Protein AF-A3IYY3-F1 (afdb_monomer_lite)

Foldseek 3Di:
DAPPVNDDDLVRLLVVLLPDALVVLVVVLVVLVVVPVVDPDPDPSSVSSNVSSVVSNVVNLVVVLVVVVVVVVVVVVVVVVVVVVVVVVVVVVVVVVVVVVVVVVVVVVCVVVVNDPQWADDPPDIHHHDDDPDDDDDDPDPVPDDPVPDDDDDDDDDDPVVLVVCVVVVHDPVVPDDDDDDDDDDRDDDDDDDDPPDDDDD

pLDDT: mean 85.77, std 13.4, range [38.03, 98.31]

Organism: NCBI:txid391612

Sequence (202 aa):
MPNKNGELSPKELQVRFRALSLQDLCYEAYQILQILESNDDEDGLFLELQQYLTEATQAKVDGYCWIEKDLKAEIDEWETKKKRLARMCDEVIERKQKQLDGLKQNLLRLAELGLIDDYLIGYNKAIEIRPNPKPTVEVFKEADVPEIYRQPKIQWTIDKQAIAQAHQAGKDVSAFATVTYGKQVRFKNAPRRKPKKNGDES

InterPro domains:
  IPR008840 Siphovirus Gp157 [PF05565] (28-188)

Secondary structure (DSSP, 8-state):
---TTSPPPHHHHHHHHHHS-HHHHHHHHHHHHHHHTT-----HHHHHHHHHHHHHHHHHHHHHHHHHHHHHHHHHHHHHHHHHHHHHHHHHHHHHHHHHHHHHHHHHHHHHTTSS-SEEE-SS-EEE----SS-----S-GGGS-GGG----------HHHHHHHHHTT---TTT------------PPPPPPPP-PPPP-

Radius of gyration: 37.33 Å; chains: 1; bounding box: 73×56×107 Å

Structure (mmCIF, N/CA/C/O backbone):
data_AF-A3IYY3-F1
#
_entry.id   AF-A3IYY3-F1
#
loop_
_atom_site.group_PDB
_atom_site.id
_atom_site.type_symbol
_atom_site.label_atom_id
_atom_site.label_alt_id
_atom_site.label_comp_id
_atom_site.label_asym_id
_atom_site.label_entity_id
_atom_site.label_seq_id
_atom_site.pdbx_PDB_ins_code
_atom_site.Cartn_x
_atom_site.Cartn_y
_atom_site.Cartn_z
_atom_site.occupancy
_atom_site.B_iso_or_equiv
_atom_site.auth_seq_id
_atom_site.auth_comp_id
_atom_site.auth_asym_id
_atom_site.auth_atom_id
_atom_site.pdbx_PDB_model_num
ATOM 1 N N . MET A 1 1 ? 30.944 -20.528 -38.566 1.00 38.03 1 MET A N 1
ATOM 2 C CA . MET A 1 1 ? 32.399 -20.651 -38.327 1.00 38.03 1 MET A CA 1
ATOM 3 C C . MET A 1 1 ? 32.968 -19.278 -38.626 1.00 38.03 1 MET A C 1
ATOM 5 O O . MET A 1 1 ? 32.672 -18.802 -39.716 1.00 38.03 1 MET A O 1
ATOM 9 N N . PRO A 1 2 ? 33.687 -18.637 -37.691 1.00 43.59 2 PRO A N 1
ATOM 10 C CA . PRO A 1 2 ? 34.251 -17.308 -37.917 1.00 43.59 2 PRO A CA 1
ATOM 11 C C . PRO A 1 2 ? 35.245 -17.341 -39.086 1.00 43.59 2 PRO A C 1
ATOM 13 O O . PRO A 1 2 ? 35.930 -18.348 -39.293 1.00 43.59 2 PRO A O 1
ATOM 16 N N . ASN A 1 3 ? 35.306 -16.260 -39.867 1.00 46.81 3 ASN A N 1
ATOM 17 C CA . ASN A 1 3 ? 36.256 -16.144 -40.973 1.00 46.81 3 ASN A CA 1
ATOM 18 C C . ASN A 1 3 ? 37.703 -16.100 -40.449 1.00 46.81 3 ASN A C 1
ATOM 20 O O . ASN A 1 3 ? 37.948 -15.777 -39.288 1.00 46.81 3 ASN A O 1
ATOM 24 N N . LYS A 1 4 ? 38.672 -16.422 -41.321 1.00 48.19 4 LYS A N 1
ATOM 25 C CA . LYS A 1 4 ? 40.101 -16.640 -40.996 1.00 48.19 4 LYS A CA 1
ATOM 26 C C . LYS A 1 4 ? 40.820 -15.475 -40.279 1.00 48.19 4 LYS A C 1
ATOM 28 O O . LYS A 1 4 ? 41.934 -15.682 -39.812 1.00 48.19 4 LYS A O 1
ATOM 33 N N . ASN A 1 5 ? 40.177 -14.315 -40.133 1.00 54.59 5 ASN A N 1
ATOM 34 C CA . ASN A 1 5 ? 40.703 -13.121 -39.463 1.00 54.59 5 ASN A CA 1
ATOM 35 C C . ASN A 1 5 ? 40.073 -12.854 -38.077 1.00 54.59 5 ASN A C 1
ATOM 37 O O . ASN A 1 5 ? 40.416 -11.871 -37.433 1.00 54.59 5 ASN A O 1
ATOM 41 N N . GLY A 1 6 ? 39.145 -13.697 -37.606 1.00 56.16 6 GLY A N 1
ATOM 42 C CA . GLY A 1 6 ? 38.412 -13.469 -36.349 1.00 56.16 6 GLY A CA 1
ATOM 43 C C . GLY A 1 6 ? 37.259 -12.461 -36.458 1.00 56.16 6 GLY A C 1
ATOM 44 O O . GLY A 1 6 ? 36.588 -12.188 -35.466 1.00 56.16 6 GLY A O 1
ATOM 45 N N . GLU A 1 7 ? 36.999 -11.942 -37.657 1.00 62.88 7 GLU A N 1
ATOM 46 C CA . GLU A 1 7 ? 35.915 -11.003 -37.942 1.00 62.88 7 GLU A CA 1
ATOM 47 C C . GLU A 1 7 ? 34.570 -11.736 -38.062 1.00 62.88 7 GLU A C 1
ATOM 49 O O . GLU A 1 7 ? 34.446 -12.758 -38.750 1.00 62.88 7 GLU A O 1
ATOM 54 N N . LEU A 1 8 ? 33.561 -11.215 -37.359 1.00 68.81 8 LEU A N 1
ATOM 55 C CA . LEU A 1 8 ? 32.187 -11.716 -37.395 1.00 68.81 8 LEU A CA 1
ATOM 56 C C . LEU A 1 8 ? 31.529 -11.340 -38.723 1.00 68.81 8 LEU A C 1
ATOM 58 O O . LEU A 1 8 ? 31.628 -10.204 -39.182 1.00 68.81 8 LEU A O 1
ATOM 62 N N . SER A 1 9 ? 30.794 -12.280 -39.312 1.00 81.44 9 SER A N 1
ATOM 63 C CA . SER A 1 9 ? 29.966 -11.984 -40.482 1.00 81.44 9 SER A CA 1
ATOM 64 C C . SER A 1 9 ? 28.763 -11.093 -40.116 1.00 81.44 9 SER A C 1
ATOM 66 O O . SER A 1 9 ? 28.306 -11.112 -38.967 1.00 81.44 9 SER A O 1
ATOM 68 N N . PRO A 1 10 ? 28.156 -10.377 -41.083 1.00 76.56 10 PRO A N 1
ATOM 69 C CA . PRO A 1 10 ? 26.974 -9.537 -40.838 1.00 76.56 10 PRO A CA 1
ATOM 70 C C . PRO A 1 10 ? 25.806 -10.283 -40.189 1.00 76.56 10 PRO A C 1
ATOM 72 O O . PRO A 1 10 ? 25.132 -9.759 -39.304 1.00 76.56 10 PRO A O 1
ATOM 75 N N . LYS A 1 11 ? 25.601 -11.550 -40.566 1.00 81.06 11 LYS A N 1
ATOM 76 C CA . LYS A 1 11 ? 24.577 -12.413 -39.959 1.00 81.06 11 LYS A CA 1
ATOM 77 C C . LYS A 1 11 ? 24.888 -12.744 -38.500 1.00 81.06 11 LYS A C 1
ATOM 79 O O . LYS A 1 11 ? 23.982 -12.768 -37.672 1.00 81.06 11 LYS A O 1
ATOM 84 N N . GLU A 1 12 ? 26.152 -12.992 -38.168 1.00 82.38 12 GLU A N 1
ATOM 85 C CA . GLU A 1 12 ? 26.568 -13.255 -36.786 1.00 82.38 12 GLU A CA 1
ATOM 86 C C . GLU A 1 12 ? 26.449 -11.986 -35.923 1.00 82.38 12 GLU A C 1
ATOM 88 O O . GLU A 1 12 ? 25.999 -12.061 -34.778 1.00 82.38 12 GLU A O 1
ATOM 93 N N . LEU A 1 13 ? 26.744 -10.812 -36.492 1.00 80.75 13 LEU A N 1
ATOM 94 C CA . LEU A 1 13 ? 26.541 -9.515 -35.839 1.00 80.75 13 LEU A CA 1
ATOM 95 C C . LEU A 1 13 ? 25.057 -9.202 -35.610 1.00 80.75 13 LEU A C 1
ATOM 97 O O . LEU A 1 13 ? 24.690 -8.779 -34.516 1.00 80.75 13 LEU A O 1
ATOM 101 N N . GLN A 1 14 ? 24.182 -9.496 -36.574 1.00 83.31 14 GLN A N 1
ATOM 102 C CA . GLN A 1 14 ? 22.733 -9.350 -36.405 1.00 83.31 14 GLN A CA 1
ATOM 103 C C . GLN A 1 14 ? 22.202 -10.191 -35.232 1.00 83.31 14 GLN A C 1
ATOM 105 O O . GLN A 1 14 ? 21.423 -9.703 -34.407 1.00 83.31 14 GLN A O 1
ATOM 110 N N . VAL A 1 15 ? 22.618 -11.459 -35.141 1.00 85.69 15 VAL A N 1
ATOM 111 C CA . VAL A 1 15 ? 22.228 -12.345 -34.031 1.00 85.69 15 VAL A CA 1
ATOM 112 C C . VAL A 1 15 ? 22.744 -11.797 -32.702 1.00 85.69 15 VAL A C 1
ATOM 114 O O . VAL A 1 15 ? 21.987 -11.756 -31.729 1.00 85.69 15 VAL A O 1
ATOM 117 N N . ARG A 1 16 ? 23.992 -11.310 -32.670 1.00 87.81 16 ARG A N 1
ATOM 118 C CA . ARG A 1 16 ? 24.577 -10.673 -31.485 1.00 87.81 16 ARG A CA 1
ATOM 119 C C . ARG A 1 16 ? 23.763 -9.455 -31.048 1.00 87.81 16 ARG A C 1
ATOM 121 O O . ARG A 1 16 ? 23.353 -9.412 -29.893 1.00 87.81 16 ARG A O 1
ATOM 128 N N . PHE A 1 17 ? 23.457 -8.515 -31.947 1.00 88.25 17 PHE A N 1
ATOM 129 C CA . PHE A 1 17 ? 22.692 -7.307 -31.612 1.00 88.25 17 PHE A CA 1
ATOM 130 C C . PHE A 1 17 ? 21.319 -7.626 -31.013 1.00 88.25 17 PHE A C 1
ATOM 132 O O . PHE A 1 17 ? 20.915 -7.017 -30.027 1.00 88.25 17 PHE A O 1
ATOM 139 N N . ARG A 1 18 ? 20.611 -8.639 -31.518 1.00 87.06 18 ARG A N 1
ATOM 140 C CA . ARG A 1 18 ? 19.312 -9.036 -30.943 1.00 87.06 18 ARG A CA 1
ATOM 141 C C . ARG A 1 18 ? 19.411 -9.511 -29.484 1.00 87.06 18 ARG A C 1
ATOM 143 O O . ARG A 1 18 ? 18.469 -9.313 -28.709 1.00 87.06 18 ARG A O 1
ATOM 150 N N . ALA A 1 19 ? 20.537 -10.110 -29.101 1.00 88.88 19 ALA A N 1
ATOM 151 C CA . ALA A 1 19 ? 20.779 -10.595 -27.744 1.00 88.88 19 ALA A CA 1
ATOM 152 C C . ALA A 1 19 ? 21.204 -9.490 -26.757 1.00 88.88 19 ALA A C 1
ATOM 154 O O . ALA A 1 19 ? 21.042 -9.667 -25.551 1.00 88.88 19 ALA A O 1
ATOM 155 N N . LEU A 1 20 ? 21.705 -8.353 -27.246 1.00 90.50 20 LEU A N 1
ATOM 156 C CA . LEU A 1 20 ? 22.216 -7.257 -26.421 1.00 90.50 20 LEU A CA 1
ATOM 157 C C . LEU A 1 20 ? 21.126 -6.536 -25.606 1.00 90.50 20 LEU A C 1
ATOM 159 O O . LEU A 1 20 ? 19.930 -6.577 -25.928 1.00 90.50 20 LEU A O 1
ATOM 163 N N . SER A 1 21 ? 21.539 -5.856 -24.531 1.00 92.75 21 SER A N 1
ATOM 164 C CA . SER A 1 21 ? 20.671 -4.928 -23.798 1.00 92.75 21 SER A CA 1
ATOM 165 C C . SER A 1 21 ? 20.518 -3.602 -24.554 1.00 92.75 21 SER A C 1
ATOM 167 O O . SER A 1 21 ? 21.294 -3.297 -25.457 1.00 92.75 21 SER A O 1
ATOM 169 N N . LEU A 1 22 ? 19.536 -2.772 -24.177 1.00 91.56 22 LEU A N 1
ATOM 170 C CA . LEU A 1 22 ? 19.398 -1.438 -24.778 1.00 91.56 22 LEU A CA 1
ATOM 171 C C . LEU A 1 22 ? 20.647 -0.571 -24.544 1.00 91.56 22 LEU A C 1
ATOM 173 O O . LEU A 1 22 ? 21.025 0.203 -25.415 1.00 91.56 22 LEU A O 1
ATOM 177 N N . GLN A 1 23 ? 21.294 -0.712 -23.384 1.00 91.62 23 GLN A N 1
ATOM 178 C CA . GLN A 1 23 ? 22.530 0.006 -23.080 1.00 91.62 23 GLN A CA 1
ATOM 179 C C . GLN A 1 23 ? 23.653 -0.414 -24.030 1.00 91.62 23 GLN A C 1
ATOM 181 O O . GLN A 1 23 ? 24.307 0.448 -24.614 1.00 91.62 23 GLN A O 1
ATOM 186 N N . ASP A 1 24 ? 23.839 -1.722 -24.207 1.00 91.69 24 ASP A N 1
ATOM 187 C CA . ASP A 1 24 ? 24.877 -2.259 -25.086 1.00 91.69 24 ASP A CA 1
ATOM 188 C C . ASP A 1 24 ? 24.618 -1.856 -26.541 1.00 91.69 24 ASP A C 1
ATOM 190 O O . ASP A 1 24 ? 25.534 -1.434 -27.233 1.00 91.69 24 ASP A O 1
ATOM 194 N N . LEU A 1 25 ? 23.359 -1.893 -26.992 1.00 91.94 25 LEU A N 1
ATOM 195 C CA . LEU A 1 25 ? 22.972 -1.439 -28.330 1.00 91.94 25 LEU A CA 1
ATOM 196 C C . LEU A 1 25 ? 23.288 0.041 -28.561 1.00 91.94 25 LEU A C 1
ATOM 198 O O . LEU A 1 25 ? 23.825 0.395 -29.608 1.00 91.94 25 LEU A O 1
ATOM 202 N N . CYS A 1 26 ? 22.997 0.906 -27.587 1.00 90.12 26 CYS A N 1
ATOM 203 C CA . CYS A 1 26 ? 23.350 2.324 -27.663 1.00 90.12 26 CYS A CA 1
ATOM 204 C C . CYS A 1 26 ? 24.869 2.537 -27.706 1.00 90.12 26 CYS A C 1
ATOM 206 O O . CYS A 1 26 ? 25.344 3.433 -28.401 1.00 90.12 26 CYS A O 1
ATOM 208 N N . TYR A 1 27 ? 25.627 1.727 -26.967 1.00 92.19 27 TYR A N 1
ATOM 209 C CA . TYR A 1 27 ? 27.082 1.808 -26.942 1.00 92.19 27 TYR A CA 1
ATOM 210 C C . TYR A 1 27 ? 27.700 1.355 -28.271 1.00 92.19 27 TYR A C 1
ATOM 212 O O . TYR A 1 27 ? 28.522 2.072 -28.835 1.00 92.19 27 TYR A O 1
ATOM 220 N N . GLU A 1 28 ? 27.241 0.230 -28.821 1.00 89.12 28 GLU A N 1
ATOM 221 C CA . GLU A 1 28 ? 27.639 -0.243 -30.154 1.00 89.12 28 GLU A CA 1
ATOM 222 C C . GLU A 1 28 ? 27.248 0.779 -31.239 1.00 89.12 28 GLU A C 1
ATOM 224 O O . GLU A 1 28 ? 28.024 1.044 -32.154 1.00 89.12 28 GLU A O 1
ATOM 229 N N . ALA A 1 29 ? 26.091 1.442 -31.107 1.00 87.38 29 ALA A N 1
ATOM 230 C CA . ALA A 1 29 ? 25.644 2.459 -32.067 1.00 87.38 29 ALA A CA 1
ATOM 231 C C . ALA A 1 29 ? 26.560 3.677 -32.070 1.00 87.38 29 ALA A C 1
ATOM 233 O O . ALA A 1 29 ? 26.879 4.217 -33.127 1.00 87.38 29 ALA A O 1
ATOM 234 N N . TYR A 1 30 ? 27.001 4.082 -30.883 1.00 87.88 30 TYR A N 1
ATOM 235 C CA . TYR A 1 30 ? 27.963 5.157 -30.723 1.00 87.88 30 TYR A CA 1
ATOM 236 C C . TYR A 1 30 ? 29.325 4.798 -31.329 1.00 87.88 30 TYR A C 1
ATOM 238 O O . TYR A 1 30 ? 29.893 5.610 -32.053 1.00 87.88 30 TYR A O 1
ATOM 246 N N . GLN A 1 31 ? 29.828 3.581 -31.095 1.00 86.56 31 GLN A N 1
ATOM 247 C CA . GLN A 1 31 ? 31.102 3.141 -31.673 1.00 86.56 31 GLN A CA 1
ATOM 248 C C . GLN A 1 31 ? 31.075 3.129 -33.203 1.00 86.56 31 GLN A C 1
ATOM 250 O O . GLN A 1 31 ? 31.998 3.639 -33.833 1.00 86.56 31 GLN A O 1
ATOM 255 N N . ILE A 1 32 ? 30.009 2.592 -33.806 1.00 80.88 32 ILE A N 1
ATOM 256 C CA . ILE A 1 32 ? 29.866 2.576 -35.268 1.00 80.88 32 ILE A CA 1
ATOM 257 C C . ILE A 1 32 ? 29.831 4.006 -35.822 1.00 80.88 32 ILE A C 1
ATOM 259 O O . ILE A 1 32 ? 30.468 4.282 -36.834 1.00 80.88 32 ILE A O 1
ATOM 263 N N . LEU A 1 33 ? 29.150 4.931 -35.139 1.00 81.69 33 LEU A N 1
ATOM 264 C CA . LEU A 1 33 ? 29.097 6.335 -35.550 1.00 81.69 33 LEU A CA 1
ATOM 265 C C . LEU A 1 33 ? 30.481 7.006 -35.515 1.00 81.69 33 LEU A C 1
ATOM 267 O O . LEU A 1 33 ? 30.831 7.701 -36.461 1.00 81.69 33 LEU A O 1
ATOM 271 N N . GLN A 1 34 ? 31.307 6.731 -34.500 1.00 83.00 34 GLN A N 1
ATOM 272 C CA . GLN A 1 34 ? 32.686 7.240 -34.447 1.00 83.00 34 GLN A CA 1
ATOM 273 C C . GLN A 1 34 ? 33.566 6.710 -35.590 1.00 83.00 34 GLN A C 1
ATOM 275 O O . GLN A 1 34 ? 34.430 7.427 -36.098 1.00 83.00 34 GLN A O 1
ATOM 280 N N . ILE A 1 35 ? 33.362 5.453 -35.994 1.00 79.19 35 ILE A N 1
ATOM 281 C CA . ILE A 1 35 ? 34.099 4.838 -37.106 1.00 79.19 35 ILE A CA 1
ATOM 282 C C . ILE A 1 35 ? 33.689 5.471 -38.442 1.00 79.19 35 ILE A C 1
ATOM 284 O O . ILE A 1 35 ? 34.560 5.705 -39.278 1.00 79.19 35 ILE A O 1
ATOM 288 N N . LEU A 1 36 ? 32.399 5.781 -38.623 1.00 71.38 36 LEU A N 1
ATOM 289 C CA . LEU A 1 36 ? 31.876 6.468 -39.812 1.00 71.38 36 LEU A CA 1
ATOM 290 C C . LEU A 1 36 ? 32.402 7.900 -39.929 1.00 71.38 36 LEU A C 1
ATOM 292 O O . LEU A 1 36 ? 32.785 8.324 -41.006 1.00 71.38 36 LEU A O 1
ATOM 296 N N . GLU A 1 37 ? 32.487 8.633 -38.821 1.00 73.81 37 GLU A N 1
ATOM 297 C CA . GLU A 1 37 ? 33.075 9.980 -38.816 1.00 73.81 37 GLU A CA 1
ATOM 298 C C . GLU A 1 37 ? 34.580 9.982 -39.152 1.00 73.81 37 GLU A C 1
ATOM 300 O O . GLU A 1 37 ? 35.139 11.031 -39.461 1.00 73.81 37 GLU A O 1
ATOM 305 N N . SER A 1 38 ? 35.235 8.817 -39.084 1.00 71.88 38 SER A N 1
ATOM 306 C CA . SER A 1 38 ? 36.675 8.654 -39.309 1.00 71.88 38 SER A CA 1
ATOM 307 C C . SER A 1 38 ? 37.033 8.041 -40.672 1.00 71.88 38 SER A C 1
ATOM 309 O O . SER A 1 38 ? 38.218 8.004 -41.001 1.00 71.88 38 SER A O 1
ATOM 311 N N . ASN A 1 39 ? 36.062 7.544 -41.450 1.00 65.75 39 ASN A N 1
ATOM 312 C CA . ASN A 1 39 ? 36.284 6.917 -42.759 1.00 65.75 39 ASN A CA 1
ATOM 313 C C . ASN A 1 39 ? 35.366 7.548 -43.818 1.00 65.75 39 ASN A C 1
ATOM 315 O O . ASN A 1 39 ? 34.150 7.510 -43.670 1.00 65.75 39 ASN A O 1
ATOM 319 N N . ASP A 1 40 ? 35.948 8.077 -44.898 1.00 58.78 40 ASP A N 1
ATOM 320 C CA . ASP A 1 40 ? 35.219 8.787 -45.968 1.00 58.78 40 ASP A CA 1
ATOM 321 C C . ASP A 1 40 ? 34.511 7.859 -46.983 1.00 58.78 40 ASP A C 1
ATOM 323 O O . ASP A 1 40 ? 33.782 8.339 -47.851 1.00 58.78 40 ASP A O 1
ATOM 327 N N . ASP A 1 41 ? 34.690 6.537 -46.879 1.00 60.72 41 ASP A N 1
ATOM 328 C CA . ASP A 1 41 ? 34.086 5.563 -47.793 1.00 60.72 41 ASP A CA 1
ATOM 329 C C . ASP A 1 41 ? 32.824 4.926 -47.178 1.00 60.72 41 ASP A C 1
ATOM 331 O O . ASP A 1 41 ? 32.885 4.146 -46.223 1.00 60.72 41 ASP A O 1
ATOM 335 N N . GLU A 1 42 ? 31.655 5.239 -47.750 1.00 57.84 42 GLU A N 1
ATOM 336 C CA . GLU A 1 42 ? 30.373 4.600 -47.418 1.00 57.84 42 GLU A CA 1
ATOM 337 C C . GLU A 1 42 ? 30.344 3.144 -47.925 1.00 57.84 42 GLU A C 1
ATOM 339 O O . GLU A 1 42 ? 29.834 2.841 -49.006 1.00 57.84 42 GLU A O 1
ATOM 344 N N . ASP A 1 43 ? 30.891 2.212 -47.141 1.00 68.94 43 ASP A N 1
ATOM 345 C CA . ASP A 1 43 ? 30.828 0.784 -47.460 1.00 68.94 43 ASP A CA 1
ATOM 346 C C . ASP A 1 43 ? 29.408 0.240 -47.201 1.00 68.94 43 ASP A C 1
ATOM 348 O O . ASP A 1 43 ? 28.863 0.358 -46.097 1.00 68.94 43 ASP A O 1
ATOM 352 N N . GLY A 1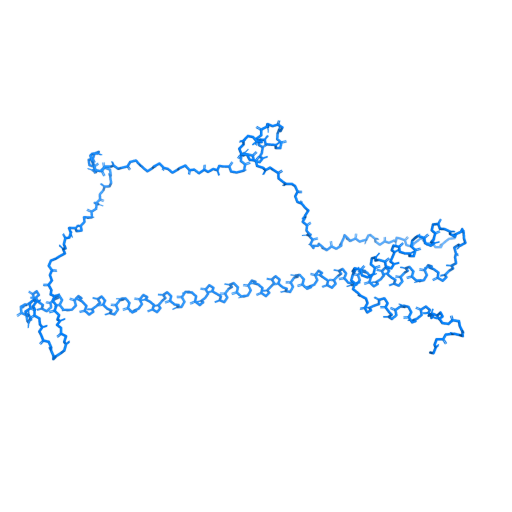 44 ? 28.793 -0.412 -48.194 1.00 72.12 44 GLY A N 1
ATOM 353 C CA . GLY A 1 44 ? 27.412 -0.925 -48.103 1.00 72.12 44 GLY A CA 1
ATOM 354 C C . GLY A 1 44 ? 27.178 -1.912 -46.947 1.00 72.12 44 GLY A C 1
ATOM 355 O O . GLY A 1 44 ? 26.054 -2.061 -46.465 1.00 72.12 44 GLY A O 1
ATOM 356 N N . LEU A 1 45 ? 28.251 -2.532 -46.449 1.00 75.00 45 LEU A N 1
ATOM 357 C CA . LEU A 1 45 ? 28.261 -3.382 -45.261 1.00 75.00 45 LEU A CA 1
ATOM 358 C C . LEU A 1 45 ? 27.933 -2.612 -43.969 1.00 75.00 45 LEU A C 1
ATOM 360 O O . LEU A 1 45 ? 27.215 -3.122 -43.106 1.00 75.00 45 LEU A O 1
ATOM 364 N N . PHE A 1 46 ? 28.432 -1.380 -43.826 1.00 76.75 46 PHE A N 1
ATOM 365 C CA . PHE A 1 46 ? 28.180 -0.549 -42.645 1.00 76.75 46 PHE A CA 1
ATOM 366 C C . PHE A 1 46 ? 26.721 -0.106 -42.574 1.00 76.75 46 PHE A C 1
ATOM 368 O O . PHE A 1 46 ? 26.135 -0.117 -41.489 1.00 76.75 46 PHE A O 1
ATOM 375 N N . LEU A 1 47 ? 26.108 0.207 -43.721 1.00 78.19 47 LEU A N 1
ATOM 376 C CA . LEU A 1 47 ? 24.689 0.554 -43.789 1.00 78.19 47 LEU A CA 1
ATOM 377 C C . LEU A 1 47 ? 23.803 -0.617 -43.330 1.00 78.19 47 LEU A C 1
ATOM 379 O O . LEU A 1 47 ? 22.849 -0.419 -42.575 1.00 78.19 47 LEU A O 1
ATOM 383 N N . GLU A 1 48 ? 24.154 -1.847 -43.719 1.00 82.38 48 GLU A N 1
ATOM 384 C CA . GLU A 1 48 ? 23.451 -3.063 -43.292 1.00 82.38 48 GLU A CA 1
ATOM 385 C C . GLU A 1 48 ? 23.578 -3.293 -41.772 1.00 82.38 48 GLU A C 1
ATOM 387 O O . GLU A 1 48 ? 22.589 -3.570 -41.087 1.00 82.38 48 GLU A O 1
ATOM 392 N N . LEU A 1 49 ? 24.776 -3.106 -41.208 1.00 83.50 49 LEU A N 1
ATOM 393 C CA . LEU A 1 49 ? 25.008 -3.221 -39.763 1.00 83.50 49 LEU A CA 1
ATOM 394 C C . LEU A 1 49 ? 24.265 -2.145 -38.963 1.00 83.50 49 LEU A C 1
ATOM 396 O O . LEU A 1 49 ? 23.645 -2.455 -37.941 1.00 83.50 49 LEU A O 1
ATOM 400 N N . GLN A 1 50 ? 24.274 -0.899 -39.440 1.00 83.88 50 GLN A N 1
ATOM 401 C CA . GLN A 1 50 ? 23.533 0.202 -38.829 1.00 83.88 50 GLN A CA 1
ATOM 402 C C . GLN A 1 50 ? 22.025 -0.068 -38.850 1.00 83.88 50 GLN A C 1
ATOM 404 O O . GLN A 1 50 ? 21.331 0.214 -37.866 1.00 83.88 50 GLN A O 1
ATOM 409 N N . GLN A 1 51 ? 21.512 -0.659 -39.933 1.00 86.75 51 GLN A N 1
ATOM 410 C CA . GLN A 1 51 ? 20.117 -1.071 -40.016 1.00 86.75 51 GLN A CA 1
ATOM 411 C C . GLN A 1 51 ? 19.790 -2.148 -38.974 1.00 86.75 51 GLN A C 1
ATOM 413 O O . GLN A 1 51 ? 18.847 -1.968 -38.201 1.00 86.75 51 GLN A O 1
ATOM 418 N N . TYR A 1 52 ? 20.583 -3.221 -38.876 1.00 88.19 52 TYR A N 1
ATOM 419 C CA . TYR A 1 52 ? 20.347 -4.273 -37.879 1.00 88.19 52 TYR A CA 1
ATOM 420 C C . TYR A 1 52 ? 20.387 -3.756 -36.445 1.00 88.19 52 TYR A C 1
ATOM 422 O O . TYR A 1 52 ? 19.560 -4.144 -35.616 1.00 88.19 52 TYR A O 1
ATOM 430 N N . LEU A 1 53 ? 21.323 -2.859 -36.151 1.00 88.19 53 LEU A N 1
ATOM 431 C CA . LEU A 1 53 ? 21.438 -2.257 -34.835 1.00 88.19 53 LEU A CA 1
ATOM 432 C C . LEU A 1 53 ? 20.253 -1.339 -34.517 1.00 88.19 53 LEU A C 1
ATOM 434 O O . LEU A 1 53 ? 19.721 -1.361 -33.403 1.00 88.19 53 LEU A O 1
ATOM 438 N N . THR A 1 54 ? 19.794 -0.573 -35.507 1.00 88.38 54 THR A N 1
ATOM 439 C CA . THR A 1 54 ? 18.613 0.286 -35.384 1.00 88.38 54 THR A CA 1
ATOM 440 C C . THR A 1 54 ? 17.356 -0.544 -35.127 1.00 88.38 54 THR A C 1
ATOM 442 O O . THR A 1 54 ? 16.594 -0.231 -34.213 1.00 88.38 54 THR A O 1
ATOM 445 N N . GLU A 1 55 ? 17.152 -1.626 -35.880 1.00 90.88 55 GLU A N 1
ATOM 446 C CA . GLU A 1 55 ? 16.028 -2.551 -35.696 1.00 90.88 55 GLU A CA 1
ATOM 447 C C . GLU A 1 55 ? 16.061 -3.214 -34.312 1.00 90.88 55 GLU A C 1
ATOM 449 O O . GLU A 1 55 ? 15.044 -3.246 -33.615 1.00 90.88 55 GLU A O 1
ATOM 454 N N . ALA A 1 56 ? 17.230 -3.691 -33.869 1.00 90.19 56 ALA A N 1
ATOM 455 C CA . ALA A 1 56 ? 17.392 -4.276 -32.539 1.00 90.19 56 ALA A CA 1
ATOM 456 C C . ALA A 1 56 ? 17.086 -3.256 -31.428 1.00 90.19 56 ALA A C 1
ATOM 458 O O . ALA A 1 56 ? 16.383 -3.575 -30.468 1.00 90.19 56 ALA A O 1
ATOM 459 N N . THR A 1 57 ? 17.549 -2.012 -31.583 1.00 91.62 57 THR A N 1
ATOM 460 C CA . THR A 1 57 ? 17.287 -0.916 -30.636 1.00 91.62 57 THR A CA 1
ATOM 461 C C . THR A 1 57 ? 15.796 -0.598 -30.558 1.00 91.62 57 THR A C 1
ATOM 463 O O . THR A 1 57 ? 15.239 -0.526 -29.463 1.00 91.62 57 THR A O 1
ATOM 466 N N . GLN A 1 58 ? 15.124 -0.469 -31.706 1.00 92.19 58 GLN A N 1
ATOM 467 C CA . GLN A 1 58 ? 13.679 -0.232 -31.770 1.00 92.19 58 GLN A CA 1
ATOM 468 C C . GLN A 1 58 ? 12.895 -1.357 -31.089 1.00 92.19 58 GLN A C 1
ATOM 470 O O . GLN A 1 58 ? 12.049 -1.081 -30.240 1.00 92.19 58 GLN A O 1
ATOM 475 N N . ALA A 1 59 ? 13.241 -2.617 -31.365 1.00 89.75 59 ALA A N 1
ATOM 476 C CA . ALA A 1 59 ? 12.595 -3.766 -30.738 1.00 89.75 59 ALA A CA 1
ATOM 477 C C . ALA A 1 59 ? 12.750 -3.770 -29.204 1.00 89.75 59 ALA A C 1
ATOM 479 O O . ALA A 1 59 ? 11.807 -4.110 -28.488 1.00 89.75 59 ALA A O 1
ATOM 480 N N . LYS A 1 60 ? 13.914 -3.364 -28.670 1.00 92.31 60 LYS A N 1
ATOM 481 C CA . LYS A 1 60 ? 14.116 -3.245 -27.213 1.00 92.31 60 LYS A CA 1
ATOM 482 C C . LYS A 1 60 ? 13.308 -2.103 -26.606 1.00 92.31 60 LYS A C 1
ATOM 484 O O . LYS A 1 60 ? 12.741 -2.280 -25.530 1.00 92.31 60 LYS A O 1
ATOM 489 N N . VAL A 1 61 ? 13.227 -0.959 -27.286 1.00 92.31 61 VAL A N 1
ATOM 490 C CA . VAL A 1 61 ? 12.395 0.172 -26.845 1.00 92.31 61 VAL A CA 1
ATOM 491 C C . VAL A 1 61 ? 10.920 -0.231 -26.783 1.00 92.31 61 VAL A C 1
ATOM 493 O O . VAL A 1 61 ? 10.263 0.025 -25.771 1.00 92.31 61 VAL A O 1
ATOM 496 N N . ASP A 1 62 ? 10.416 -0.914 -27.812 1.00 91.00 62 ASP A N 1
ATOM 497 C CA . ASP A 1 62 ? 9.050 -1.442 -27.826 1.00 91.00 62 ASP A CA 1
ATOM 498 C C . ASP A 1 62 ? 8.834 -2.454 -26.695 1.00 91.00 62 ASP A C 1
ATOM 500 O O . ASP A 1 62 ? 7.850 -2.357 -25.958 1.00 91.00 62 ASP A O 1
ATOM 504 N N . GLY A 1 63 ? 9.781 -3.377 -26.496 1.00 88.06 63 GLY A N 1
ATOM 505 C CA . GLY A 1 63 ? 9.754 -4.342 -25.396 1.00 88.06 63 GLY A CA 1
ATOM 506 C C . GLY A 1 63 ? 9.657 -3.673 -24.023 1.00 88.06 63 GLY A C 1
ATOM 507 O O . GLY A 1 63 ? 8.825 -4.064 -23.208 1.00 88.06 63 GLY A O 1
ATOM 508 N N . TYR A 1 64 ? 10.429 -2.612 -23.776 1.00 90.12 64 TYR A N 1
ATOM 509 C CA . TYR A 1 64 ? 10.335 -1.842 -22.531 1.00 90.12 64 TYR A CA 1
ATOM 510 C C . TYR A 1 64 ? 8.982 -1.145 -22.364 1.00 90.12 64 TYR A C 1
ATOM 512 O O . TYR A 1 64 ? 8.455 -1.107 -21.256 1.00 90.12 64 TYR A O 1
ATOM 520 N N . CYS A 1 65 ? 8.386 -0.633 -23.444 1.00 91.00 65 CYS A N 1
ATOM 521 C CA . CYS A 1 65 ? 7.046 -0.045 -23.384 1.00 91.00 65 CYS A CA 1
ATOM 522 C C . CYS A 1 65 ? 5.963 -1.092 -23.084 1.00 91.00 65 CYS A C 1
ATOM 524 O O . CYS A 1 65 ? 4.962 -0.771 -22.448 1.00 91.00 65 CYS A O 1
ATOM 526 N N . TRP A 1 66 ? 6.139 -2.332 -23.544 1.00 90.00 66 TRP A N 1
ATOM 527 C CA . TRP A 1 66 ? 5.250 -3.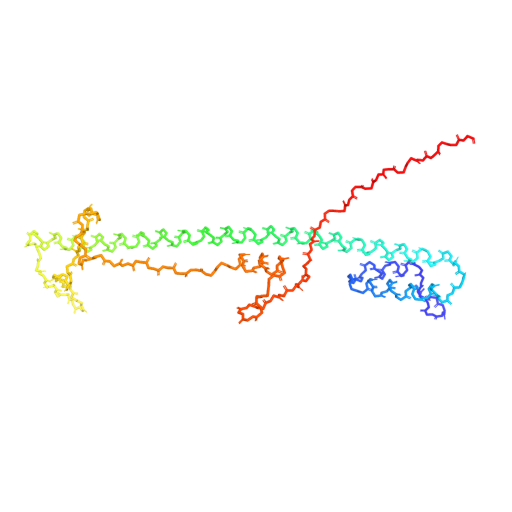443 -23.206 1.00 90.00 66 TRP A CA 1
ATOM 528 C C . TRP A 1 66 ? 5.384 -3.858 -21.745 1.00 90.00 66 TRP A C 1
ATOM 530 O O . TRP A 1 66 ? 4.376 -3.914 -21.046 1.00 90.00 66 TRP A O 1
ATOM 540 N N . ILE A 1 67 ? 6.614 -4.076 -21.276 1.00 90.88 67 ILE A N 1
ATOM 541 C CA . ILE A 1 67 ? 6.889 -4.446 -19.881 1.00 90.88 67 ILE A CA 1
ATOM 542 C C . ILE A 1 67 ? 6.378 -3.364 -18.927 1.00 90.88 67 ILE A C 1
ATOM 544 O O . ILE A 1 67 ? 5.811 -3.682 -17.891 1.00 90.88 67 ILE A O 1
ATOM 548 N N . GLU A 1 68 ? 6.521 -2.080 -19.267 1.00 93.62 68 GLU A N 1
ATOM 549 C CA . GLU A 1 68 ? 5.986 -1.005 -18.429 1.00 93.62 68 GLU A CA 1
ATOM 550 C C . GLU A 1 68 ? 4.462 -1.084 -18.262 1.00 93.62 68 GLU A C 1
ATOM 552 O O . GLU A 1 68 ? 3.959 -0.911 -17.150 1.00 93.62 68 GLU A O 1
ATOM 557 N N . LYS A 1 69 ? 3.728 -1.369 -19.342 1.00 92.25 69 LYS A N 1
ATOM 558 C CA . LYS A 1 69 ? 2.271 -1.536 -19.280 1.00 92.25 69 LYS A CA 1
ATOM 559 C C . LYS A 1 69 ? 1.882 -2.750 -18.447 1.00 92.25 69 LYS A C 1
ATOM 561 O O . LYS A 1 69 ? 0.934 -2.660 -17.673 1.00 92.25 69 LYS A O 1
ATOM 566 N N . ASP A 1 70 ? 2.612 -3.846 -18.610 1.00 92.44 70 ASP A N 1
ATOM 567 C CA . ASP A 1 70 ? 2.394 -5.089 -17.875 1.00 92.44 70 ASP A CA 1
ATOM 568 C C . ASP A 1 70 ? 2.621 -4.883 -16.371 1.00 92.44 70 ASP A C 1
ATOM 570 O O . ASP A 1 70 ? 1.712 -5.082 -15.571 1.00 92.44 70 ASP A O 1
ATOM 574 N N . LEU A 1 71 ? 3.768 -4.307 -15.995 1.00 95.06 71 LEU A N 1
ATOM 575 C CA . LEU A 1 71 ? 4.084 -3.964 -14.607 1.00 95.06 71 LEU A CA 1
ATOM 576 C C . LEU A 1 71 ? 3.052 -3.013 -13.991 1.00 95.06 71 LEU A C 1
ATOM 578 O O . LEU A 1 71 ? 2.683 -3.176 -12.831 1.00 95.06 71 LEU A O 1
ATOM 582 N N . LYS A 1 72 ? 2.564 -2.018 -14.742 1.00 95.62 72 LYS A N 1
ATOM 583 C CA . LYS A 1 72 ? 1.484 -1.141 -14.266 1.00 95.62 72 LYS A CA 1
ATOM 584 C C . LYS A 1 72 ? 0.201 -1.916 -13.986 1.00 95.62 72 LYS A C 1
ATOM 586 O O . LYS A 1 72 ? -0.404 -1.706 -12.940 1.00 95.62 72 LYS A O 1
ATOM 591 N N . ALA A 1 73 ? -0.190 -2.812 -14.888 1.00 94.00 73 ALA A N 1
ATOM 592 C CA . ALA A 1 73 ? -1.378 -3.635 -14.707 1.00 94.00 73 ALA A CA 1
ATOM 593 C C . ALA A 1 73 ? -1.242 -4.566 -13.490 1.00 94.00 73 ALA A C 1
ATOM 595 O O . ALA A 1 73 ? -2.175 -4.668 -12.693 1.00 94.00 73 ALA A O 1
ATOM 596 N N . GLU A 1 74 ? -0.074 -5.186 -13.300 1.00 96.56 74 GLU A N 1
ATOM 597 C CA . GLU A 1 74 ? 0.213 -6.007 -12.120 1.00 96.56 74 GLU A CA 1
ATOM 598 C C . GLU A 1 74 ? 0.140 -5.190 -10.825 1.00 96.56 74 GLU A C 1
ATOM 600 O O . GLU A 1 74 ? -0.480 -5.624 -9.851 1.00 96.56 74 GLU A O 1
ATOM 605 N N . ILE A 1 75 ? 0.740 -3.993 -10.800 1.00 96.44 75 ILE A N 1
ATOM 606 C CA . ILE A 1 75 ? 0.675 -3.086 -9.646 1.00 96.44 75 ILE A CA 1
ATOM 607 C C . ILE A 1 75 ? -0.784 -2.758 -9.311 1.00 96.44 75 ILE A C 1
ATOM 609 O O . ILE A 1 75 ? -1.190 -2.915 -8.157 1.00 96.44 75 ILE A O 1
ATOM 613 N N . ASP A 1 76 ? -1.589 -2.375 -10.303 1.00 97.19 76 ASP A N 1
ATOM 614 C CA . ASP A 1 76 ? -3.006 -2.046 -10.114 1.00 97.19 76 ASP A CA 1
ATOM 615 C C . ASP A 1 76 ? -3.812 -3.249 -9.579 1.00 97.19 76 ASP A C 1
ATOM 617 O O . ASP A 1 76 ? -4.680 -3.111 -8.700 1.00 97.19 76 ASP A O 1
ATOM 621 N N . GLU A 1 77 ? -3.509 -4.460 -10.056 1.00 96.88 77 GLU A N 1
ATOM 622 C CA . GLU A 1 77 ? -4.120 -5.694 -9.561 1.00 96.88 77 GLU A CA 1
ATOM 623 C C . GLU A 1 77 ? -3.759 -5.944 -8.087 1.00 96.88 77 GLU A C 1
ATOM 625 O O . GLU A 1 77 ? -4.635 -6.234 -7.260 1.00 96.88 77 GLU A O 1
ATOM 630 N N . TRP A 1 78 ? -2.482 -5.797 -7.723 1.00 97.50 78 TRP A N 1
ATOM 631 C CA . TRP A 1 78 ? -2.013 -5.967 -6.347 1.00 97.50 78 TRP A CA 1
ATOM 632 C C . TRP A 1 78 ? -2.573 -4.908 -5.398 1.00 97.50 78 TRP A C 1
ATOM 634 O O . TRP A 1 78 ? -2.974 -5.242 -4.277 1.00 97.50 78 TRP A O 1
ATOM 644 N N . GLU A 1 79 ? -2.688 -3.654 -5.833 1.00 97.56 79 GLU A N 1
ATOM 645 C CA . GLU A 1 79 ? -3.364 -2.609 -5.063 1.00 97.56 79 GLU A CA 1
ATOM 646 C C . GLU A 1 79 ? -4.834 -2.953 -4.809 1.00 97.56 79 GLU A C 1
ATOM 648 O O . GLU A 1 79 ? -5.347 -2.768 -3.699 1.00 97.56 79 GLU A O 1
ATOM 653 N N . THR A 1 80 ? -5.513 -3.503 -5.814 1.00 97.25 80 THR A N 1
ATOM 654 C CA . THR A 1 80 ? -6.907 -3.942 -5.696 1.00 97.25 80 THR A CA 1
ATOM 655 C C . THR A 1 80 ? -7.040 -5.105 -4.711 1.00 97.25 80 THR A C 1
ATOM 657 O O . THR A 1 80 ? -7.896 -5.071 -3.818 1.00 97.25 80 THR A O 1
ATOM 660 N N . LYS A 1 81 ? -6.157 -6.109 -4.803 1.00 97.19 81 LYS A N 1
ATOM 661 C CA . LYS A 1 81 ? -6.091 -7.232 -3.850 1.00 97.19 81 LYS A CA 1
ATOM 662 C C . LYS A 1 81 ? -5.855 -6.738 -2.421 1.00 97.19 81 LYS A C 1
ATOM 664 O O . LYS A 1 81 ? -6.563 -7.165 -1.506 1.00 97.19 81 LYS A O 1
ATOM 669 N N . LYS A 1 82 ? -4.929 -5.793 -2.228 1.00 97.69 82 LYS A N 1
ATOM 670 C CA . LYS A 1 82 ? -4.637 -5.179 -0.924 1.00 97.69 82 LYS A CA 1
ATOM 671 C C . LYS A 1 82 ? -5.865 -4.488 -0.332 1.00 97.69 82 LYS A C 1
ATOM 673 O O . LYS A 1 82 ? -6.205 -4.746 0.821 1.00 97.69 82 LYS A O 1
ATOM 678 N N . LYS A 1 83 ? -6.556 -3.647 -1.112 1.00 97.69 83 LYS A N 1
ATOM 679 C CA . LYS A 1 83 ? -7.782 -2.952 -0.673 1.00 97.69 83 LYS A CA 1
ATOM 680 C C . LYS A 1 83 ? -8.870 -3.941 -0.253 1.00 97.69 83 LYS A C 1
ATOM 682 O O . LYS A 1 83 ? -9.508 -3.757 0.781 1.00 97.69 83 LYS A O 1
ATOM 687 N N . ARG A 1 84 ? -9.054 -5.018 -1.022 1.00 97.44 84 ARG A N 1
ATOM 688 C CA . ARG A 1 84 ? -10.024 -6.072 -0.696 1.00 97.44 84 ARG A CA 1
ATOM 689 C C . ARG A 1 84 ? -9.690 -6.772 0.621 1.00 97.44 84 ARG A C 1
ATOM 691 O O . ARG A 1 84 ? -10.592 -6.980 1.427 1.00 97.44 84 ARG A O 1
ATOM 698 N N . LEU A 1 85 ? -8.424 -7.132 0.832 1.00 97.38 85 LEU A N 1
ATOM 699 C CA . LEU A 1 85 ? -7.997 -7.808 2.055 1.00 97.38 85 LEU A CA 1
ATOM 700 C C . LEU A 1 85 ? -8.165 -6.908 3.283 1.00 97.38 85 LEU A C 1
ATOM 702 O O . LEU A 1 85 ? -8.690 -7.366 4.292 1.00 97.38 85 LEU A O 1
ATOM 706 N N . ALA A 1 86 ? -7.790 -5.630 3.173 1.00 97.50 86 ALA A N 1
ATOM 707 C CA . ALA A 1 86 ? -7.999 -4.652 4.238 1.00 97.50 86 ALA A CA 1
ATOM 708 C C . ALA A 1 86 ? -9.480 -4.580 4.639 1.00 97.50 86 ALA A C 1
ATOM 710 O O . ALA A 1 86 ? -9.801 -4.779 5.806 1.00 97.50 86 ALA A O 1
ATOM 711 N N . ARG A 1 87 ? -10.384 -4.455 3.657 1.00 97.62 87 ARG A N 1
ATOM 712 C CA . ARG A 1 87 ? -11.832 -4.453 3.908 1.00 97.62 87 ARG A CA 1
ATOM 713 C C . ARG A 1 87 ? -12.308 -5.720 4.628 1.00 97.62 87 ARG A C 1
ATOM 715 O O . ARG A 1 87 ? -13.098 -5.635 5.557 1.00 97.62 87 ARG A O 1
ATOM 722 N N . MET A 1 88 ? -11.826 -6.898 4.224 1.00 97.75 88 MET A N 1
ATOM 723 C CA . MET A 1 88 ? -12.184 -8.156 4.895 1.00 97.75 88 MET A CA 1
ATOM 724 C C . MET A 1 88 ? -11.706 -8.191 6.352 1.00 97.75 88 MET A C 1
ATOM 726 O O . MET A 1 88 ? -12.426 -8.682 7.221 1.00 97.75 88 MET A O 1
ATOM 730 N N . CYS A 1 89 ? -10.505 -7.680 6.629 1.00 97.44 89 CYS A N 1
ATOM 731 C CA . CYS A 1 89 ? -10.005 -7.550 7.994 1.00 97.44 89 CYS A CA 1
ATOM 732 C C . CYS A 1 89 ? -10.882 -6.597 8.813 1.00 97.44 89 CYS A C 1
ATOM 734 O O . CYS A 1 89 ? -11.272 -6.958 9.923 1.00 97.44 89 CYS A O 1
ATOM 736 N N . ASP A 1 90 ? -11.245 -5.443 8.251 1.00 98.00 90 ASP A N 1
ATOM 737 C CA . ASP A 1 90 ? -12.119 -4.465 8.905 1.00 98.00 90 ASP A CA 1
ATOM 738 C C . ASP A 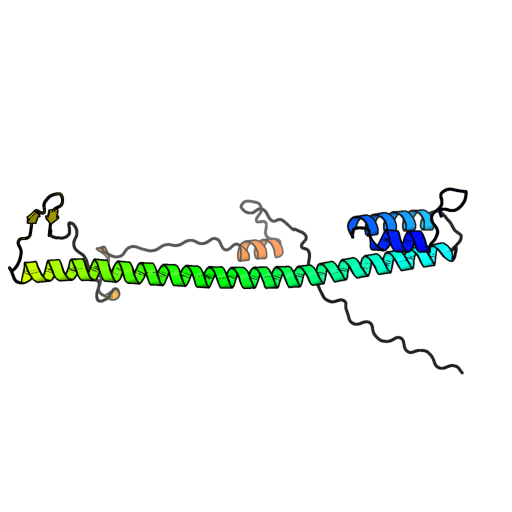1 90 ? -13.482 -5.084 9.256 1.00 98.00 90 ASP A C 1
ATOM 740 O O . ASP A 1 90 ? -13.935 -4.973 10.393 1.00 98.00 90 ASP A O 1
ATOM 744 N N . GLU A 1 91 ? -14.093 -5.837 8.335 1.00 97.94 91 GLU A N 1
ATOM 745 C CA . GLU A 1 91 ? -15.359 -6.549 8.572 1.00 97.94 91 GLU A CA 1
ATOM 746 C C . GLU A 1 91 ? -15.251 -7.586 9.707 1.00 97.94 91 GLU A C 1
ATOM 748 O O . GLU A 1 91 ? -16.172 -7.753 10.516 1.00 97.94 91 GLU A O 1
ATOM 753 N N . VAL A 1 92 ? -14.134 -8.319 9.780 1.00 98.25 92 VAL A N 1
ATOM 754 C CA . VAL A 1 92 ? -13.892 -9.296 10.853 1.00 98.25 92 VAL A CA 1
ATOM 755 C C . VAL A 1 92 ? -13.707 -8.593 12.194 1.00 98.25 92 VAL A C 1
ATOM 757 O O . VAL A 1 92 ? -14.294 -9.031 13.189 1.00 98.25 92 VAL A O 1
ATOM 760 N N . ILE A 1 93 ? -12.927 -7.511 12.222 1.00 97.94 93 ILE A N 1
ATOM 761 C CA . ILE A 1 93 ? -12.705 -6.695 13.418 1.00 97.94 93 ILE A CA 1
ATOM 762 C C . ILE A 1 93 ? -14.038 -6.130 13.908 1.00 97.94 93 ILE A C 1
ATOM 764 O O . ILE A 1 93 ? -14.381 -6.318 15.073 1.00 97.94 93 ILE A O 1
ATOM 768 N N . GLU A 1 94 ? -14.835 -5.532 13.022 1.00 98.12 94 GLU A N 1
ATOM 769 C CA . GLU A 1 94 ? -16.142 -4.968 13.359 1.00 98.12 94 GLU A CA 1
ATOM 770 C C . GLU A 1 94 ? -17.079 -6.035 13.938 1.00 98.12 94 GLU A C 1
ATOM 772 O O . GLU A 1 94 ? -17.725 -5.821 14.965 1.00 98.12 94 GLU A O 1
ATOM 777 N N . ARG A 1 95 ? -17.122 -7.228 13.333 1.00 98.19 95 ARG A N 1
ATOM 778 C CA . ARG A 1 95 ? -17.935 -8.338 13.847 1.00 98.19 95 ARG A CA 1
ATOM 779 C C . ARG A 1 95 ? -17.499 -8.756 15.249 1.00 98.19 95 ARG A C 1
ATOM 781 O O . ARG A 1 95 ? -18.351 -9.010 16.098 1.00 98.19 95 ARG A O 1
ATOM 788 N N . LYS A 1 96 ? -16.191 -8.848 15.499 1.00 98.25 96 LYS A N 1
ATOM 789 C CA . LYS A 1 96 ? -15.651 -9.222 16.814 1.00 98.25 96 LYS A CA 1
ATOM 790 C C . LYS A 1 96 ? -15.901 -8.141 17.857 1.00 98.25 96 LYS A C 1
ATOM 792 O O . LYS A 1 96 ? -16.277 -8.476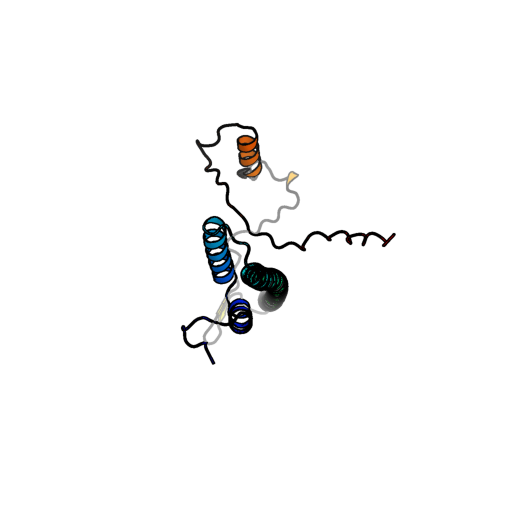 18.979 1.00 98.25 96 LYS A O 1
ATOM 797 N N . GLN A 1 97 ? -15.793 -6.878 17.466 1.00 98.31 97 GLN A N 1
ATOM 798 C CA . GLN A 1 97 ? -16.130 -5.745 18.314 1.00 98.31 97 GLN A CA 1
ATOM 799 C C . GLN A 1 97 ? -17.615 -5.772 18.697 1.00 98.31 97 GLN A C 1
ATOM 801 O O . GLN A 1 97 ? -17.934 -5.764 19.881 1.00 98.31 97 GLN A O 1
ATOM 806 N N . LYS A 1 98 ? -18.521 -5.970 17.728 1.00 97.88 98 LYS A N 1
ATOM 807 C CA . LYS A 1 98 ? -19.964 -6.133 17.988 1.00 97.88 98 LYS A CA 1
ATOM 808 C C . LYS A 1 98 ? -20.275 -7.313 18.909 1.00 97.88 98 LYS A C 1
ATOM 810 O O . LYS A 1 98 ? -21.137 -7.195 19.773 1.00 97.88 98 LYS A O 1
ATOM 815 N N . GLN A 1 99 ? -19.590 -8.447 18.744 1.00 98.06 99 GLN A N 1
ATOM 816 C CA . GLN A 1 99 ? -19.751 -9.601 19.638 1.00 98.06 99 GLN A CA 1
ATOM 817 C C . GLN A 1 99 ? -19.342 -9.264 21.078 1.00 98.06 99 GLN A C 1
ATOM 819 O O . GLN A 1 99 ? -20.067 -9.598 22.015 1.00 98.06 99 GLN A O 1
ATOM 824 N N . LEU A 1 100 ? -18.202 -8.592 21.252 1.00 97.81 100 LEU A N 1
ATOM 825 C CA . LEU A 1 100 ? -17.720 -8.171 22.565 1.00 97.81 100 LEU A CA 1
ATOM 826 C C . LEU A 1 100 ? -18.656 -7.143 23.209 1.00 97.81 100 LEU A C 1
ATOM 828 O O . LEU A 1 100 ? -18.982 -7.265 24.389 1.00 97.81 100 LEU A O 1
ATOM 832 N N . ASP A 1 101 ? -19.106 -6.156 22.442 1.00 97.62 101 ASP A N 1
ATOM 833 C CA . ASP A 1 101 ? -20.010 -5.123 22.936 1.00 97.62 101 ASP A CA 1
ATOM 834 C C . ASP A 1 101 ? -21.377 -5.714 23.285 1.00 97.62 101 ASP A C 1
ATOM 836 O O . ASP A 1 101 ? -21.909 -5.412 24.348 1.00 97.62 101 ASP A O 1
ATOM 840 N N . GLY A 1 102 ? -21.899 -6.646 22.482 1.00 97.88 102 GLY A N 1
ATOM 841 C CA . GLY A 1 102 ? -23.113 -7.394 22.814 1.00 97.88 102 GLY A CA 1
ATOM 842 C C . GLY A 1 102 ? -22.990 -8.175 24.127 1.00 97.88 102 GLY A C 1
ATOM 843 O O . GLY A 1 102 ? -23.912 -8.157 24.941 1.00 97.88 102 GLY A O 1
ATOM 844 N N . LEU A 1 103 ? -21.837 -8.807 24.377 1.00 97.62 103 LEU A N 1
ATOM 845 C CA . LEU A 1 103 ? -21.563 -9.488 25.646 1.00 97.62 103 LEU A CA 1
ATOM 846 C C . LEU A 1 103 ? -21.554 -8.506 26.825 1.00 97.62 103 LEU A C 1
ATOM 848 O O . LEU A 1 103 ? -22.197 -8.771 27.839 1.00 97.62 103 LEU A O 1
ATOM 852 N N . LYS A 1 104 ? -20.875 -7.361 26.685 1.00 96.69 104 LYS A N 1
ATOM 853 C CA . LYS A 1 104 ? -20.840 -6.317 27.722 1.00 96.69 104 LYS A CA 1
ATOM 854 C C . LYS A 1 104 ? -22.230 -5.752 28.009 1.00 96.69 104 LYS A C 1
ATOM 856 O O . LYS A 1 104 ? -22.616 -5.669 29.167 1.00 96.69 104 LYS A O 1
ATOM 861 N N . GLN A 1 105 ? -22.990 -5.412 26.969 1.00 96.88 105 GLN A N 1
ATOM 862 C CA . GLN A 1 105 ? -24.344 -4.868 27.103 1.00 96.88 105 GLN A CA 1
ATOM 863 C C . GLN A 1 105 ? -25.292 -5.860 27.776 1.00 96.88 105 GLN A C 1
ATOM 865 O O . GLN A 1 105 ? -26.103 -5.472 28.611 1.00 96.88 105 GLN A O 1
ATOM 870 N N . ASN A 1 106 ? -25.166 -7.155 27.474 1.00 97.44 106 ASN A N 1
ATOM 871 C CA . ASN A 1 106 ? -25.963 -8.166 28.156 1.00 97.44 106 ASN A CA 1
ATOM 872 C C . ASN A 1 106 ? -25.620 -8.262 29.653 1.00 97.44 106 ASN A C 1
ATOM 874 O O . ASN A 1 106 ? -26.533 -8.358 30.465 1.00 97.44 106 ASN A O 1
ATOM 878 N N . LEU A 1 107 ? -24.335 -8.196 30.027 1.00 97.06 107 LEU A N 1
ATOM 879 C CA . LEU A 1 107 ? -23.924 -8.162 31.438 1.00 97.06 107 LEU A CA 1
ATOM 880 C C . LEU A 1 107 ? -24.483 -6.929 32.158 1.00 97.06 107 LEU A C 1
ATOM 882 O O . LEU A 1 107 ? -25.078 -7.077 33.219 1.00 97.06 107 LEU A O 1
ATOM 886 N N . LEU A 1 108 ? -24.368 -5.740 31.558 1.00 96.56 108 LEU A N 1
ATOM 887 C CA . LEU A 1 108 ? -24.948 -4.515 32.120 1.00 96.56 108 LEU A CA 1
ATOM 888 C C . LEU A 1 108 ? -26.459 -4.659 32.332 1.00 96.56 108 LEU A C 1
ATOM 890 O O . LEU A 1 108 ? -26.950 -4.399 33.424 1.00 96.56 108 LEU A O 1
ATOM 894 N N . ARG A 1 109 ? -27.183 -5.182 31.336 1.00 97.06 109 ARG A N 1
ATOM 895 C CA . ARG A 1 109 ? -28.630 -5.406 31.439 1.00 97.06 109 ARG A CA 1
ATOM 896 C C . ARG A 1 109 ? -29.002 -6.381 32.560 1.00 97.06 109 ARG A C 1
ATOM 898 O O . ARG A 1 109 ? -30.017 -6.195 33.220 1.00 97.06 109 ARG A O 1
ATOM 905 N N . LEU A 1 110 ? -28.228 -7.448 32.763 1.00 97.44 110 LEU A N 1
ATOM 906 C CA . LEU A 1 110 ? -28.482 -8.394 33.855 1.00 97.44 110 LEU A CA 1
ATOM 907 C C . LEU A 1 110 ? -28.301 -7.731 35.227 1.00 97.44 110 LEU A C 1
ATOM 909 O O . LEU A 1 110 ? -29.100 -7.999 36.124 1.00 97.44 110 LEU A O 1
ATOM 913 N N . ALA A 1 111 ? -27.299 -6.862 35.375 1.00 96.38 111 ALA A N 1
ATOM 914 C CA . ALA A 1 111 ? -27.079 -6.099 36.602 1.00 96.38 111 ALA A CA 1
ATOM 915 C C . ALA A 1 111 ? -28.196 -5.068 36.839 1.00 96.38 111 ALA A C 1
ATOM 917 O O . ALA A 1 111 ? -28.739 -4.996 37.936 1.00 96.38 111 ALA A O 1
ATOM 918 N N . GLU A 1 112 ? -28.632 -4.352 35.796 1.00 95.19 112 GLU A N 1
ATOM 919 C CA . GLU A 1 112 ? -29.769 -3.415 35.861 1.00 95.19 112 GLU A CA 1
ATOM 920 C C . GLU A 1 112 ? -31.079 -4.093 36.295 1.00 95.19 112 GLU A C 1
ATOM 922 O O . GLU A 1 112 ? -31.897 -3.491 36.988 1.00 95.19 112 GLU A O 1
ATOM 927 N N . LEU A 1 113 ? -31.279 -5.358 35.909 1.00 97.19 113 LEU A N 1
ATOM 928 C CA . LEU A 1 113 ? -32.419 -6.175 36.336 1.00 97.19 113 LEU A CA 1
ATOM 929 C C . LEU A 1 113 ? -32.249 -6.777 37.743 1.00 97.19 113 LEU A C 1
ATOM 931 O O . LEU A 1 113 ? -33.156 -7.460 38.217 1.00 97.19 113 LEU A O 1
ATOM 935 N N . GLY A 1 114 ? -31.102 -6.572 38.395 1.00 95.69 114 GLY A N 1
ATOM 936 C CA . GLY A 1 114 ? -30.775 -7.152 39.698 1.00 95.69 114 GLY A CA 1
ATOM 937 C C . GLY A 1 114 ? -30.556 -8.668 39.670 1.00 95.69 114 GLY A C 1
ATOM 938 O O . GLY A 1 114 ? -30.685 -9.324 40.700 1.00 95.69 114 GLY A O 1
ATOM 939 N N . LEU A 1 115 ? -30.271 -9.250 38.498 1.00 97.19 115 LEU A N 1
ATOM 940 C CA . LEU A 1 115 ? -30.048 -10.694 38.343 1.00 97.19 115 LEU A CA 1
ATOM 941 C C . LEU A 1 115 ? -28.609 -11.115 38.660 1.00 97.19 115 LEU A C 1
ATOM 943 O O . LEU A 1 115 ? -28.360 -12.298 38.889 1.00 97.19 115 LEU A O 1
ATOM 947 N N . ILE A 1 116 ? -27.670 -10.170 38.632 1.00 96.69 116 ILE A N 1
ATOM 948 C CA . ILE A 1 116 ? -26.267 -10.367 38.996 1.00 96.69 116 ILE A CA 1
ATOM 949 C C . ILE A 1 116 ? -25.768 -9.173 39.812 1.00 96.69 116 ILE A C 1
ATOM 951 O O . ILE A 1 116 ? -26.259 -8.060 39.631 1.00 96.69 116 ILE A O 1
ATOM 955 N N . ASP A 1 117 ? -24.768 -9.411 40.658 1.00 95.62 117 ASP A N 1
ATOM 956 C CA . ASP A 1 117 ? -24.065 -8.355 41.387 1.00 95.62 117 ASP A CA 1
ATOM 957 C C . ASP A 1 117 ? -23.070 -7.609 40.482 1.00 95.62 117 ASP A C 1
ATOM 959 O O . ASP A 1 117 ? -22.561 -8.155 39.498 1.00 95.62 117 ASP A O 1
ATOM 963 N N . ASP A 1 118 ? -22.706 -6.387 40.881 1.00 94.56 118 ASP A N 1
ATOM 964 C CA . ASP A 1 118 ? -21.688 -5.574 40.199 1.00 94.56 118 ASP A CA 1
ATOM 965 C C . ASP A 1 118 ? -20.278 -6.192 40.262 1.00 94.56 118 ASP A C 1
ATOM 967 O O . ASP A 1 118 ? -19.389 -5.802 39.502 1.00 94.56 118 ASP A O 1
ATOM 971 N N . TYR A 1 119 ? -20.057 -7.174 41.144 1.00 96.81 119 TYR A N 1
ATOM 972 C CA . TYR A 1 119 ? -18.793 -7.895 41.274 1.00 96.81 119 TYR A CA 1
ATOM 973 C C . TYR A 1 119 ? -19.009 -9.411 41.285 1.00 96.81 119 TYR A C 1
ATOM 975 O O . TYR A 1 119 ? -19.471 -9.986 42.269 1.00 96.81 119 TYR A O 1
ATOM 983 N N . LEU A 1 120 ? -18.626 -10.076 40.194 1.00 96.00 120 LEU A N 1
ATOM 984 C CA . LEU A 1 120 ? -18.778 -11.520 40.014 1.00 96.00 120 LEU A CA 1
ATOM 985 C C . LEU A 1 120 ? -17.418 -12.211 40.016 1.00 96.00 120 LEU A C 1
ATOM 987 O O . LEU A 1 120 ? -16.560 -11.908 39.186 1.00 96.00 120 LEU A O 1
ATOM 991 N N . ILE A 1 121 ? -17.243 -13.201 40.890 1.00 96.69 121 ILE A N 1
ATOM 992 C CA . ILE A 1 121 ? -16.016 -13.999 40.989 1.00 96.69 121 ILE A CA 1
ATOM 993 C C . ILE A 1 121 ? -16.245 -15.367 40.335 1.00 96.69 121 ILE A C 1
ATOM 995 O O . ILE A 1 121 ? -17.103 -16.138 40.754 1.00 96.69 121 ILE A O 1
ATOM 999 N N . GLY A 1 122 ? -15.455 -15.685 39.312 1.00 95.56 122 GLY A N 1
ATOM 1000 C CA . GLY A 1 122 ? -15.292 -17.042 38.790 1.00 95.56 122 GLY A CA 1
ATOM 1001 C C . GLY A 1 122 ? -14.056 -17.728 39.381 1.00 95.56 122 GLY A C 1
ATOM 1002 O O . GLY A 1 122 ? -13.325 -17.142 40.171 1.00 95.56 122 GLY A O 1
ATOM 1003 N N . TYR A 1 123 ? -13.760 -18.957 38.944 1.00 94.94 123 TYR A N 1
ATOM 1004 C CA . TYR A 1 123 ? -12.633 -19.738 39.484 1.00 94.94 123 TYR A CA 1
ATOM 1005 C C . TYR A 1 123 ? -11.272 -19.031 39.390 1.00 94.94 123 TYR A C 1
ATOM 1007 O O . TYR A 1 123 ? -10.483 -19.103 40.323 1.00 94.94 123 TYR A O 1
ATOM 1015 N N . ASN A 1 124 ? -11.002 -18.349 38.269 1.00 96.75 124 ASN A N 1
ATOM 1016 C CA . ASN A 1 124 ? -9.700 -17.725 37.982 1.00 96.75 124 ASN A CA 1
ATOM 1017 C C . ASN A 1 124 ? -9.807 -16.279 37.459 1.00 96.75 124 ASN A C 1
ATOM 1019 O O . ASN A 1 124 ? -8.803 -15.691 37.049 1.00 96.75 124 ASN A O 1
ATOM 1023 N N . LYS A 1 125 ? -11.023 -15.734 37.352 1.00 96.69 125 LYS A N 1
ATOM 1024 C CA . LYS A 1 125 ? -11.324 -14.439 36.722 1.00 96.69 125 LYS A CA 1
ATOM 1025 C C . LYS A 1 125 ? -12.500 -13.792 37.439 1.00 96.69 125 LYS A C 1
ATOM 1027 O O . LYS A 1 125 ? -13.318 -14.506 38.003 1.00 96.69 125 LYS A O 1
ATOM 1032 N N . ALA A 1 126 ? -12.600 -12.472 37.359 1.00 96.44 126 ALA A N 1
ATOM 1033 C CA . ALA A 1 126 ? -13.741 -11.727 37.867 1.00 96.44 126 ALA A CA 1
ATOM 1034 C C . ALA A 1 126 ? -14.298 -10.794 36.788 1.00 96.44 126 ALA A C 1
ATOM 1036 O O . ALA A 1 126 ? -13.566 -10.369 35.889 1.00 96.44 126 ALA A O 1
ATOM 1037 N N . ILE A 1 127 ? -15.591 -10.503 36.887 1.00 97.00 127 ILE A N 1
ATOM 1038 C CA . ILE A 1 127 ? -16.270 -9.451 36.134 1.00 97.00 127 ILE A CA 1
ATOM 1039 C C . ILE A 1 127 ? -16.613 -8.358 37.130 1.00 97.00 127 ILE A C 1
ATOM 1041 O O . ILE A 1 127 ? -17.120 -8.639 38.213 1.00 97.00 127 ILE A O 1
ATOM 1045 N N . GLU A 1 128 ? -16.334 -7.122 36.746 1.00 96.88 128 GLU A N 1
ATOM 1046 C CA . GLU A 1 128 ? -16.611 -5.966 37.572 1.00 96.88 128 GLU A CA 1
ATOM 1047 C C . GLU A 1 128 ? -17.288 -4.879 36.745 1.00 96.88 128 GLU A C 1
ATOM 1049 O O . GLU A 1 128 ? -16.782 -4.462 35.698 1.00 96.88 128 GLU A O 1
ATOM 1054 N N . ILE A 1 129 ? -18.440 -4.438 37.231 1.00 96.00 129 ILE A N 1
ATOM 1055 C CA . ILE A 1 129 ? -19.243 -3.368 36.663 1.00 96.00 129 ILE A CA 1
ATOM 1056 C C . ILE A 1 129 ? -18.960 -2.119 37.494 1.00 96.00 129 ILE A C 1
ATOM 1058 O O . ILE A 1 129 ? -19.159 -2.093 38.704 1.00 96.00 129 ILE A O 1
ATOM 1062 N N . ARG A 1 130 ? -18.429 -1.079 36.845 1.00 93.00 130 ARG A N 1
ATOM 1063 C CA . ARG A 1 130 ? -18.101 0.201 37.484 1.00 93.00 130 ARG A CA 1
ATOM 1064 C C . ARG A 1 130 ? -18.676 1.360 36.679 1.00 93.00 130 ARG A C 1
ATOM 1066 O O . ARG A 1 130 ? -18.735 1.267 35.451 1.00 93.00 130 ARG A O 1
ATOM 1073 N N . PRO A 1 131 ? -19.001 2.487 37.333 1.00 87.75 131 PRO A N 1
ATOM 1074 C CA . PRO A 1 131 ? -19.245 3.730 36.621 1.00 87.75 131 PRO A CA 1
ATOM 1075 C C . PRO A 1 131 ? -17.991 4.162 35.850 1.00 87.75 131 PRO A C 1
ATOM 1077 O O . PRO A 1 131 ? -16.856 3.961 36.295 1.00 87.75 131 PRO A O 1
ATOM 1080 N N . ASN A 1 132 ? -18.197 4.783 34.689 1.00 86.56 132 ASN A N 1
ATOM 1081 C CA . ASN A 1 132 ? -17.098 5.339 33.907 1.00 86.56 132 ASN A CA 1
ATOM 1082 C C . ASN A 1 132 ? -16.361 6.423 34.716 1.00 86.56 132 ASN A C 1
ATOM 1084 O O . ASN A 1 132 ? -17.008 7.268 35.336 1.00 86.56 132 ASN A O 1
ATOM 1088 N N . PRO A 1 133 ? -15.015 6.465 34.680 1.00 84.12 133 PRO A N 1
ATOM 1089 C CA . PRO A 1 133 ? -14.234 7.424 35.467 1.00 84.12 133 PRO A CA 1
ATOM 1090 C C . PRO A 1 133 ? -14.380 8.868 34.973 1.00 84.12 133 PRO A C 1
ATOM 1092 O O . PRO A 1 133 ? -14.035 9.809 35.683 1.00 84.12 133 PRO A O 1
ATOM 1095 N N . LYS A 1 134 ? -14.843 9.049 33.734 1.00 86.44 134 LYS A N 1
ATOM 1096 C CA . LYS A 1 134 ? -15.108 10.349 33.127 1.00 86.44 134 LYS A CA 1
ATOM 1097 C C . LYS A 1 134 ? -16.516 10.343 32.540 1.00 86.44 134 LYS A C 1
ATOM 1099 O O . LYS A 1 134 ? -16.921 9.315 31.992 1.00 86.44 134 LYS A O 1
ATOM 1104 N N . PRO A 1 135 ? -17.240 11.469 32.615 1.00 83.00 135 PRO A N 1
ATOM 1105 C CA . PRO A 1 135 ? -18.520 11.595 31.943 1.00 83.00 135 PRO A CA 1
ATOM 1106 C C . PRO A 1 135 ? -18.319 11.569 30.424 1.00 83.00 135 PRO A C 1
ATOM 1108 O O . PRO A 1 135 ? -17.392 12.190 29.897 1.00 83.00 135 PRO A O 1
ATOM 1111 N N . THR A 1 136 ? -19.211 10.876 29.722 1.00 85.12 136 THR A N 1
ATOM 1112 C CA . THR A 1 136 ? -19.374 11.035 28.274 1.00 85.12 136 THR A CA 1
ATOM 1113 C C . THR A 1 136 ? -20.291 12.234 28.052 1.00 85.12 136 THR A C 1
ATOM 1115 O O . THR A 1 136 ? -21.373 12.288 28.631 1.00 85.12 136 THR A O 1
ATOM 1118 N N . VAL A 1 137 ? -19.852 13.210 27.257 1.00 86.19 137 VAL A N 1
ATOM 1119 C CA . VAL A 1 137 ? -20.628 14.419 26.945 1.00 86.19 137 VAL A CA 1
ATOM 1120 C C . VAL A 1 137 ? -20.972 14.397 25.464 1.00 86.19 137 VAL A C 1
ATOM 1122 O O . VAL A 1 137 ? -20.075 14.404 24.623 1.00 86.19 137 VAL A O 1
ATOM 1125 N N . GLU A 1 138 ? -22.263 14.389 25.149 1.00 85.31 138 GLU A N 1
ATOM 1126 C CA . GLU A 1 138 ? -22.765 14.558 23.787 1.00 85.31 138 GLU A CA 1
ATOM 1127 C C . GLU A 1 138 ? -23.248 16.000 23.607 1.00 85.31 138 GLU A C 1
ATOM 1129 O O . GLU A 1 138 ? -24.076 16.500 24.370 1.00 85.31 138 GLU A O 1
ATOM 1134 N N . VAL A 1 139 ? -22.700 16.696 22.611 1.00 86.31 139 VAL A N 1
ATOM 1135 C CA . VAL A 1 139 ? -23.107 18.061 22.267 1.00 86.31 139 VAL A CA 1
ATOM 1136 C C . VAL A 1 139 ? -24.237 17.981 21.247 1.00 86.31 139 VAL A C 1
ATOM 1138 O O . VAL A 1 139 ? -24.019 17.576 20.110 1.00 86.31 139 VAL A O 1
ATOM 1141 N N . PHE A 1 140 ? -25.443 18.393 21.635 1.00 82.81 140 PHE A N 1
ATOM 1142 C CA . PHE A 1 140 ? -26.608 18.358 20.742 1.00 82.81 140 PHE A CA 1
ATOM 1143 C C . PHE A 1 140 ? -26.516 19.375 19.597 1.00 82.81 140 PHE A C 1
ATOM 1145 O O . PHE A 1 140 ? -26.909 19.081 18.469 1.00 82.81 140 PHE A O 1
ATOM 1152 N N . LYS A 1 141 ? -26.018 20.585 19.887 1.00 88.19 141 LYS A N 1
ATOM 1153 C CA . LYS A 1 141 ? -25.854 21.680 18.922 1.00 88.19 141 LYS A CA 1
ATOM 1154 C C . LYS A 1 141 ? -24.597 22.475 19.236 1.00 88.19 141 LYS A C 1
ATOM 1156 O O . LYS A 1 141 ? -24.515 23.128 20.271 1.00 88.19 141 LYS A O 1
ATOM 1161 N N . GLU A 1 142 ? -23.641 22.469 18.313 1.00 82.75 142 GLU A N 1
ATOM 1162 C CA . GLU A 1 142 ? -22.366 23.181 18.475 1.00 82.75 142 GLU A CA 1
ATOM 1163 C C . GLU A 1 142 ? -22.544 24.704 18.613 1.00 82.75 142 GLU A C 1
ATOM 1165 O O . GLU A 1 142 ? -21.807 25.351 19.354 1.00 82.75 142 GLU A O 1
ATOM 1170 N N . ALA A 1 143 ? -23.554 25.279 17.951 1.00 83.25 143 ALA A N 1
ATOM 1171 C CA . ALA A 1 143 ? -23.837 26.716 17.991 1.00 83.25 143 ALA A CA 1
ATOM 1172 C C . ALA A 1 143 ? -24.242 27.222 19.387 1.00 83.25 143 ALA A C 1
ATOM 1174 O O . ALA A 1 143 ? -23.939 28.364 19.734 1.00 83.25 143 ALA A O 1
ATOM 1175 N N . ASP A 1 144 ? -24.867 26.358 20.188 1.00 89.00 144 ASP A N 1
ATOM 1176 C CA . ASP A 1 144 ? -25.357 26.684 21.529 1.00 89.00 144 ASP A CA 1
ATOM 1177 C C . ASP A 1 144 ? -24.279 26.464 22.600 1.00 89.00 144 ASP A C 1
ATOM 1179 O O . ASP A 1 144 ? -24.469 26.823 23.762 1.00 89.00 144 ASP A O 1
ATOM 1183 N N . VAL A 1 145 ? -23.126 25.892 22.226 1.00 86.38 145 VAL A N 1
ATOM 1184 C CA . VAL A 1 145 ? -22.007 25.672 23.147 1.00 86.38 145 VAL A CA 1
ATOM 1185 C C . VAL A 1 145 ? -21.423 27.026 23.551 1.00 86.38 145 VAL A C 1
ATOM 1187 O O . VAL A 1 145 ? -20.970 27.761 22.667 1.00 86.38 145 VAL A O 1
ATOM 1190 N N . PRO A 1 146 ? -21.377 27.365 24.851 1.00 91.19 146 PRO A N 1
ATOM 1191 C CA . PRO A 1 146 ? -20.756 28.594 25.330 1.00 91.19 146 PRO A CA 1
ATOM 1192 C C . PRO A 1 146 ? -19.304 28.739 24.873 1.00 91.19 146 PRO A C 1
ATOM 1194 O O . PRO A 1 146 ? -18.563 27.759 24.786 1.00 91.19 146 PRO A O 1
ATOM 1197 N N . GLU A 1 147 ? -18.872 29.977 24.637 1.00 85.19 147 GLU A N 1
ATOM 1198 C CA . GLU A 1 147 ? -17.531 30.276 24.120 1.00 85.19 147 GLU A CA 1
ATOM 1199 C C . GLU A 1 147 ? -16.403 29.746 25.019 1.00 85.19 147 GLU A C 1
ATOM 1201 O O . GLU A 1 147 ? -15.376 29.308 24.513 1.00 85.19 147 GLU A O 1
ATOM 1206 N N . ILE A 1 148 ? -16.640 29.650 26.333 1.00 91.25 148 ILE A N 1
ATOM 1207 C CA . ILE A 1 148 ? -15.706 29.065 27.312 1.00 91.25 148 ILE A CA 1
ATOM 1208 C C . ILE A 1 148 ? -15.325 27.600 27.031 1.00 91.25 148 ILE A C 1
ATOM 1210 O O . ILE A 1 148 ? -14.301 27.135 27.526 1.00 91.25 148 ILE A O 1
ATOM 1214 N N . TYR A 1 149 ? -16.127 26.869 26.249 1.00 87.94 149 TYR A N 1
ATOM 1215 C CA . TYR A 1 149 ? -15.861 25.480 25.860 1.00 87.94 149 TYR A CA 1
ATOM 1216 C C . TYR A 1 149 ? -15.426 25.344 24.393 1.00 87.94 149 TYR A C 1
ATOM 1218 O O . TYR A 1 149 ? -15.184 24.231 23.925 1.00 87.94 149 TYR A O 1
ATOM 1226 N N . ARG A 1 150 ? -15.316 26.455 23.651 1.00 84.56 150 ARG A N 1
ATOM 1227 C CA . ARG A 1 150 ? -14.856 26.458 22.258 1.00 84.56 150 ARG A CA 1
ATOM 1228 C C . ARG A 1 150 ? -13.334 26.563 22.221 1.00 84.56 150 ARG A C 1
ATOM 1230 O O . ARG A 1 150 ? -12.743 27.391 22.906 1.00 84.56 150 ARG A O 1
ATOM 1237 N N . GLN A 1 151 ? -12.692 25.748 21.387 1.00 82.38 151 GLN A N 1
ATOM 1238 C CA . GLN A 1 151 ? -11.256 25.852 21.121 1.00 82.38 151 GLN A CA 1
ATOM 1239 C C . GLN A 1 151 ? -11.017 26.221 19.651 1.00 82.38 151 GLN A C 1
ATOM 1241 O O . GLN A 1 151 ? -11.589 25.577 18.767 1.00 82.38 151 GLN A O 1
ATOM 1246 N N . PRO A 1 152 ? -10.179 27.234 19.355 1.00 79.44 152 PRO A N 1
ATOM 1247 C CA . PRO A 1 152 ? -9.864 27.597 17.983 1.00 79.44 152 PRO A CA 1
ATOM 1248 C C . PRO A 1 152 ? -9.005 26.505 17.339 1.00 79.44 152 PRO A C 1
ATOM 1250 O O . PRO A 1 152 ? -7.888 26.223 17.774 1.00 79.44 152 PRO A O 1
ATOM 1253 N N . LYS A 1 153 ? -9.513 25.894 16.266 1.00 79.81 153 LYS A N 1
ATOM 1254 C CA . LYS A 1 153 ? -8.749 24.943 15.457 1.00 79.81 153 LYS A CA 1
ATOM 1255 C C . LYS A 1 153 ? -7.963 25.706 14.392 1.00 79.81 153 LYS A C 1
ATOM 1257 O O . LYS A 1 153 ? -8.501 26.032 13.339 1.00 79.81 153 LYS A O 1
ATOM 1262 N N . ILE A 1 154 ? -6.691 25.992 14.662 1.00 80.56 154 ILE A N 1
ATOM 1263 C CA . ILE A 1 154 ? -5.787 26.613 13.685 1.00 80.56 154 ILE A CA 1
ATOM 1264 C C . ILE A 1 154 ? -4.954 25.511 13.033 1.00 80.56 154 ILE A C 1
ATOM 1266 O O . ILE A 1 154 ? -4.139 24.869 13.691 1.00 80.56 154 ILE A O 1
ATOM 1270 N N . GLN A 1 155 ? -5.150 25.294 11.733 1.00 74.50 155 GLN A N 1
ATOM 1271 C CA . GLN A 1 155 ? -4.372 24.335 10.952 1.00 74.50 155 GLN A CA 1
ATOM 1272 C C . GLN A 1 155 ? -3.633 25.076 9.837 1.00 74.50 155 GLN A C 1
ATOM 1274 O O . GLN A 1 155 ? -4.227 25.450 8.830 1.00 74.50 155 GLN A O 1
ATOM 1279 N N . TRP A 1 156 ? -2.331 25.301 10.020 1.00 81.25 156 TRP A N 1
ATOM 1280 C CA . TRP A 1 156 ? -1.474 25.840 8.965 1.00 81.25 156 TRP A CA 1
ATOM 1281 C C . TRP A 1 156 ? -0.991 24.708 8.061 1.00 81.25 156 TRP A C 1
ATOM 1283 O O . TRP A 1 156 ? -0.516 23.677 8.538 1.00 81.25 156 TRP A O 1
ATOM 1293 N N . THR A 1 157 ? -1.107 24.902 6.748 1.00 85.38 157 THR A N 1
ATOM 1294 C CA . THR A 1 157 ? -0.547 23.997 5.738 1.00 85.38 157 THR A CA 1
ATOM 1295 C C . THR A 1 157 ? 0.344 24.788 4.789 1.00 85.38 157 THR A C 1
ATOM 1297 O O . THR A 1 157 ? 0.066 25.942 4.469 1.00 85.38 157 THR A O 1
ATOM 1300 N N . ILE A 1 158 ? 1.463 24.183 4.391 1.00 88.19 158 ILE A N 1
ATOM 1301 C CA . ILE A 1 158 ? 2.430 24.805 3.484 1.00 88.19 158 ILE A CA 1
ATOM 1302 C C . ILE A 1 158 ? 1.944 24.595 2.053 1.00 88.19 158 ILE A C 1
ATOM 1304 O O . ILE A 1 158 ? 1.879 23.456 1.583 1.00 88.19 158 ILE A O 1
ATOM 1308 N N . ASP A 1 159 ? 1.676 25.687 1.344 1.00 90.19 159 ASP A N 1
ATOM 1309 C CA . ASP A 1 159 ? 1.327 25.640 -0.071 1.00 90.19 159 ASP A CA 1
ATOM 1310 C C . ASP A 1 159 ? 2.584 25.523 -0.948 1.00 90.19 159 ASP A C 1
ATOM 1312 O O . ASP A 1 159 ? 3.167 26.499 -1.427 1.00 90.19 159 ASP A O 1
ATOM 1316 N N . LYS A 1 160 ? 3.017 24.280 -1.165 1.00 91.06 160 LYS A N 1
ATOM 1317 C CA . LYS A 1 160 ? 4.165 23.973 -2.030 1.00 91.06 160 LYS A CA 1
ATOM 1318 C C . LYS A 1 160 ? 3.909 24.327 -3.500 1.00 91.06 160 LYS A C 1
ATOM 1320 O O . LYS A 1 160 ? 4.873 24.557 -4.228 1.00 91.06 160 LYS A O 1
ATOM 1325 N N . GLN A 1 161 ? 2.648 24.370 -3.945 1.00 90.44 161 GLN A N 1
ATOM 1326 C CA . GLN A 1 161 ? 2.315 24.732 -5.324 1.00 90.44 161 GLN A CA 1
ATOM 1327 C C . GLN A 1 161 ? 2.512 26.229 -5.545 1.00 90.44 161 GLN A C 1
ATOM 1329 O O . GLN A 1 161 ? 3.150 26.609 -6.525 1.00 90.44 161 GLN A O 1
ATOM 1334 N N . ALA A 1 162 ? 2.062 27.064 -4.608 1.00 89.94 162 ALA A N 1
ATOM 1335 C CA . ALA A 1 162 ? 2.304 28.502 -4.653 1.00 89.94 162 ALA A CA 1
ATOM 1336 C C . ALA A 1 162 ? 3.805 28.836 -4.629 1.00 89.94 162 ALA A C 1
ATOM 1338 O O . ALA A 1 162 ? 4.255 29.688 -5.393 1.00 89.94 162 ALA A O 1
ATOM 1339 N N . ILE A 1 163 ? 4.602 28.128 -3.818 1.00 90.00 163 ILE A N 1
ATOM 1340 C CA . ILE A 1 163 ? 6.067 28.298 -3.783 1.00 90.00 163 ILE A CA 1
ATOM 1341 C C . ILE A 1 163 ? 6.694 27.930 -5.137 1.00 90.00 163 ILE A C 1
ATOM 1343 O O . ILE A 1 163 ? 7.521 28.677 -5.661 1.00 90.00 163 ILE A O 1
ATOM 1347 N N . ALA A 1 164 ? 6.277 26.812 -5.740 1.00 89.50 164 ALA A N 1
ATOM 1348 C CA . ALA A 1 164 ? 6.766 26.396 -7.054 1.00 89.50 164 ALA A CA 1
ATOM 1349 C C . ALA A 1 164 ? 6.382 27.393 -8.162 1.00 89.50 164 ALA A C 1
ATOM 1351 O O . ALA A 1 164 ? 7.216 27.727 -9.001 1.00 89.50 164 ALA A O 1
ATOM 1352 N N . GLN A 1 165 ? 5.149 27.909 -8.144 1.00 91.44 165 GLN A N 1
ATOM 1353 C CA . GLN A 1 165 ? 4.686 28.938 -9.080 1.00 91.44 165 GLN A CA 1
ATOM 1354 C C . GLN A 1 165 ? 5.435 30.262 -8.892 1.00 91.44 165 GLN A C 1
ATOM 1356 O O . GLN A 1 165 ? 5.812 30.895 -9.874 1.00 91.44 165 GLN A O 1
ATOM 1361 N N . ALA A 1 166 ? 5.698 30.670 -7.648 1.00 89.56 166 ALA A N 1
ATOM 1362 C CA . ALA A 1 166 ? 6.475 31.866 -7.340 1.00 89.56 166 ALA A CA 1
ATOM 1363 C C . ALA A 1 166 ? 7.900 31.768 -7.904 1.00 89.56 166 ALA A C 1
ATOM 1365 O O . ALA A 1 166 ? 8.352 32.700 -8.566 1.00 89.56 166 ALA A O 1
ATOM 1366 N N . HIS A 1 167 ? 8.558 30.620 -7.724 1.00 89.88 167 HIS A N 1
ATOM 1367 C CA . HIS A 1 167 ? 9.862 30.355 -8.328 1.00 89.88 167 HIS A CA 1
ATOM 1368 C C . HIS A 1 167 ? 9.803 30.361 -9.866 1.00 89.88 167 HIS A C 1
ATOM 1370 O O . HIS A 1 167 ? 10.655 30.966 -10.510 1.00 89.88 167 HIS A O 1
ATOM 1376 N N . GLN A 1 168 ? 8.780 29.745 -10.477 1.00 89.38 168 GLN A N 1
ATOM 1377 C CA . GLN A 1 168 ? 8.572 29.783 -11.936 1.00 89.38 168 GLN A CA 1
ATOM 1378 C C . GLN A 1 168 ? 8.335 31.205 -12.468 1.00 89.38 168 GLN A C 1
ATOM 1380 O O . GLN A 1 168 ? 8.745 31.516 -13.581 1.00 89.38 168 GLN A O 1
ATOM 1385 N N . ALA A 1 169 ? 7.716 32.073 -11.667 1.00 90.94 169 ALA A N 1
ATOM 1386 C CA . ALA A 1 169 ? 7.509 33.486 -11.969 1.00 90.94 169 ALA A CA 1
ATOM 1387 C C . ALA A 1 169 ? 8.742 34.370 -11.676 1.00 90.94 169 ALA A C 1
ATOM 1389 O O . ALA A 1 169 ? 8.653 35.590 -11.796 1.00 90.94 169 ALA A O 1
ATOM 1390 N N . GLY A 1 170 ? 9.878 33.783 -11.276 1.00 88.44 170 GLY A N 1
ATOM 1391 C CA . GLY A 1 170 ? 11.132 34.497 -11.022 1.00 88.44 170 GLY A CA 1
ATOM 1392 C C . GLY A 1 170 ? 11.262 35.115 -9.627 1.00 88.44 170 GLY A C 1
ATOM 1393 O O . GLY A 1 170 ? 12.183 35.896 -9.400 1.00 88.44 170 GLY A O 1
ATOM 1394 N N . LYS A 1 171 ? 10.370 34.792 -8.680 1.00 90.25 171 LYS A N 1
ATOM 1395 C CA . LYS A 1 171 ? 10.531 35.196 -7.275 1.00 90.25 171 LYS A CA 1
ATOM 1396 C C . LYS A 1 171 ? 11.542 34.284 -6.589 1.00 90.25 171 LYS A C 1
ATOM 1398 O O . LYS A 1 171 ? 11.446 33.061 -6.691 1.00 90.25 171 LYS A O 1
ATOM 1403 N N . ASP A 1 172 ? 12.467 34.880 -5.848 1.00 89.31 172 ASP A N 1
ATOM 1404 C CA . ASP A 1 172 ? 13.434 34.123 -5.063 1.00 89.31 172 ASP A CA 1
ATOM 1405 C C . ASP A 1 172 ? 12.751 33.446 -3.862 1.00 89.31 172 ASP A C 1
ATOM 1407 O O . ASP A 1 172 ? 12.116 34.096 -3.030 1.00 89.31 172 ASP A O 1
ATOM 1411 N N . VAL A 1 173 ? 12.862 32.119 -3.800 1.00 90.38 173 VAL A N 1
ATOM 1412 C CA . VAL A 1 173 ? 12.351 31.264 -2.712 1.00 90.38 173 VAL A CA 1
ATOM 1413 C C . VAL A 1 173 ? 13.485 30.520 -1.998 1.00 90.38 173 VAL A C 1
ATOM 1415 O O . VAL A 1 173 ? 13.228 29.705 -1.112 1.00 90.38 173 VAL A O 1
ATOM 1418 N N . SER A 1 174 ? 14.743 30.790 -2.365 1.00 87.25 174 SER A N 1
ATOM 1419 C CA . SER A 1 174 ? 15.922 30.053 -1.892 1.00 87.25 174 SER A CA 1
ATOM 1420 C C . SER A 1 174 ? 16.133 30.138 -0.377 1.00 87.25 174 SER A C 1
ATOM 1422 O O . SER A 1 174 ? 16.700 29.224 0.218 1.00 87.25 174 SER A O 1
ATOM 1424 N N . ALA A 1 175 ? 15.602 31.181 0.268 1.00 90.56 175 ALA A N 1
ATOM 1425 C CA . ALA A 1 175 ? 15.648 31.356 1.717 1.00 90.56 175 ALA A CA 1
ATOM 1426 C C . ALA A 1 175 ? 14.887 30.268 2.502 1.00 90.56 175 ALA A C 1
ATOM 1428 O O . ALA A 1 175 ? 15.169 30.059 3.680 1.00 90.56 175 ALA A O 1
ATOM 1429 N N . PHE A 1 176 ? 13.912 29.590 1.885 1.00 88.06 176 PHE A N 1
ATOM 1430 C CA . PHE A 1 176 ? 13.047 28.624 2.577 1.00 88.06 176 PHE A CA 1
ATOM 1431 C C . PHE A 1 176 ? 12.663 27.392 1.743 1.00 88.06 176 PHE A C 1
ATOM 1433 O O . PHE A 1 176 ? 11.952 26.517 2.242 1.00 88.06 176 PHE A O 1
ATOM 1440 N N . ALA A 1 177 ? 13.110 27.290 0.489 1.00 86.25 177 ALA A N 1
ATOM 1441 C CA . ALA A 1 177 ? 12.835 26.146 -0.372 1.00 86.25 177 ALA A CA 1
ATOM 1442 C C . ALA A 1 177 ? 13.995 25.848 -1.334 1.00 86.25 177 ALA A C 1
ATOM 1444 O O . ALA A 1 177 ? 14.527 26.739 -1.992 1.00 86.25 177 ALA A O 1
ATOM 1445 N N . THR A 1 178 ? 14.322 24.563 -1.482 1.00 88.56 178 THR A N 1
ATOM 1446 C CA . THR A 1 178 ? 15.235 24.071 -2.523 1.00 88.56 178 THR A CA 1
ATOM 1447 C C . THR A 1 178 ? 14.424 23.620 -3.732 1.00 88.56 178 THR A C 1
ATOM 1449 O O . THR A 1 178 ? 13.609 22.702 -3.621 1.00 88.56 178 THR A O 1
ATOM 1452 N N . VAL A 1 179 ? 14.656 24.235 -4.894 1.00 85.94 179 VAL A N 1
ATOM 1453 C CA . VAL A 1 179 ? 14.003 23.845 -6.151 1.00 85.94 179 VAL A CA 1
ATOM 1454 C C . VAL A 1 179 ? 14.953 22.988 -6.979 1.00 85.94 179 VAL A C 1
ATOM 1456 O O . VAL A 1 179 ? 16.047 23.418 -7.333 1.00 85.94 179 VAL A O 1
ATOM 1459 N N . THR A 1 180 ? 14.535 21.763 -7.295 1.00 87.62 180 THR A N 1
ATOM 1460 C CA . THR A 1 180 ? 15.308 20.817 -8.108 1.00 87.62 180 THR A CA 1
ATOM 1461 C C . THR A 1 180 ? 14.565 20.483 -9.399 1.00 87.62 180 THR A C 1
ATOM 1463 O O . THR A 1 180 ? 13.362 20.223 -9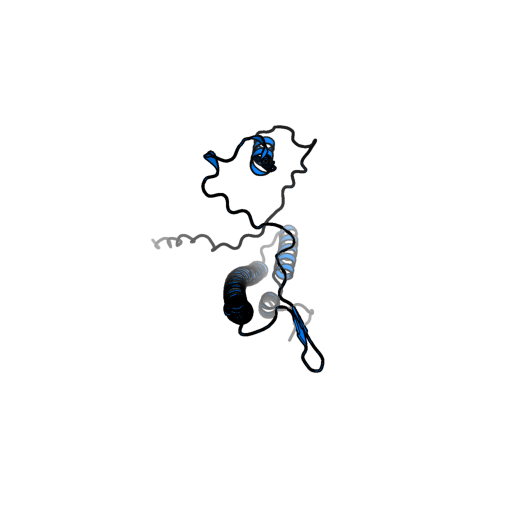.398 1.00 87.62 180 THR A O 1
ATOM 1466 N N . TYR A 1 181 ? 15.292 20.466 -10.519 1.00 84.88 181 TYR A N 1
ATOM 1467 C CA . TYR A 1 181 ? 14.771 20.022 -11.813 1.00 84.88 181 TYR A CA 1
ATOM 1468 C C . TYR A 1 181 ? 15.320 18.630 -12.131 1.00 84.88 181 TYR A C 1
ATOM 1470 O O . TYR A 1 181 ? 16.485 18.472 -12.488 1.00 84.88 181 TYR A O 1
ATOM 1478 N N . GLY A 1 182 ? 14.476 17.609 -11.978 1.00 83.19 182 GLY A N 1
ATOM 1479 C CA . GLY A 1 182 ? 14.796 16.230 -12.350 1.00 83.19 182 GLY A CA 1
ATOM 1480 C C . GLY A 1 182 ? 14.414 15.903 -13.797 1.00 83.19 182 GLY A C 1
ATOM 1481 O O . GLY A 1 182 ? 13.526 16.526 -14.380 1.00 83.19 182 GLY A O 1
ATOM 1482 N N . LYS A 1 183 ? 15.050 14.877 -14.372 1.00 90.88 183 LYS A N 1
ATOM 1483 C CA . LYS A 1 183 ? 14.577 14.227 -15.605 1.00 90.88 183 LYS A CA 1
ATOM 1484 C C . LYS A 1 183 ? 13.666 13.055 -15.233 1.00 90.88 183 LYS A C 1
ATOM 1486 O O . LYS A 1 183 ? 13.931 12.360 -14.258 1.00 90.88 183 LYS A O 1
ATOM 1491 N N . GLN A 1 184 ? 12.613 12.826 -16.018 1.00 87.88 184 GLN A N 1
ATOM 1492 C CA . GLN A 1 184 ? 11.705 11.687 -15.843 1.00 87.88 184 GLN A CA 1
ATOM 1493 C C . GLN A 1 184 ? 11.590 10.885 -17.138 1.00 87.88 184 GLN A C 1
ATOM 1495 O O . GLN A 1 184 ? 11.523 11.462 -18.226 1.00 87.88 184 GLN A O 1
ATOM 1500 N N . VAL A 1 185 ? 11.530 9.561 -17.012 1.00 89.69 185 VAL A N 1
ATOM 1501 C CA . VAL A 1 185 ? 11.264 8.658 -18.135 1.00 89.69 185 VAL A CA 1
ATOM 1502 C C . VAL A 1 185 ? 9.760 8.632 -18.397 1.00 89.69 185 VAL A C 1
ATOM 1504 O O . VAL A 1 185 ? 8.959 8.541 -17.469 1.00 89.69 185 VAL A O 1
ATOM 1507 N N . ARG A 1 186 ? 9.364 8.734 -19.669 1.00 87.88 186 ARG A N 1
ATOM 1508 C CA . ARG A 1 186 ? 7.970 8.588 -20.098 1.00 87.88 186 ARG A CA 1
ATOM 1509 C C . ARG A 1 186 ? 7.898 7.616 -21.264 1.00 87.88 186 ARG A C 1
ATOM 1511 O O . ARG A 1 186 ? 8.487 7.882 -22.307 1.00 87.88 186 ARG A O 1
ATOM 1518 N N . PHE A 1 187 ? 7.121 6.554 -21.102 1.00 88.94 187 PHE A N 1
ATOM 1519 C CA . PHE A 1 187 ? 6.805 5.616 -22.172 1.00 88.94 187 PHE A CA 1
ATOM 1520 C C . PHE A 1 187 ? 5.631 6.169 -22.987 1.00 88.94 187 PHE A C 1
ATOM 1522 O O . PHE A 1 187 ? 4.629 6.625 -22.431 1.00 88.94 187 PHE A O 1
ATOM 1529 N N . LYS A 1 188 ? 5.775 6.218 -24.313 1.00 88.38 188 LYS A N 1
ATOM 1530 C CA . LYS A 1 188 ? 4.766 6.746 -25.243 1.00 88.38 188 LYS A CA 1
ATOM 1531 C C . LYS A 1 188 ? 4.743 5.891 -26.501 1.00 88.38 188 LYS A C 1
ATOM 1533 O O . LYS A 1 188 ? 5.776 5.379 -26.914 1.00 88.38 188 LYS A O 1
ATOM 1538 N N . ASN A 1 189 ? 3.582 5.806 -27.146 1.00 84.75 189 ASN A N 1
ATOM 1539 C CA . ASN A 1 189 ? 3.506 5.231 -28.486 1.00 84.75 189 ASN A CA 1
ATOM 1540 C C . ASN A 1 189 ? 4.256 6.134 -29.477 1.00 84.75 189 ASN A C 1
ATOM 1542 O O . ASN A 1 189 ? 4.170 7.365 -29.388 1.00 84.75 189 ASN A O 1
ATOM 1546 N N . ALA A 1 190 ? 4.949 5.523 -30.438 1.00 83.50 190 ALA A N 1
ATOM 1547 C CA . ALA A 1 190 ? 5.596 6.259 -31.513 1.00 83.50 190 ALA A CA 1
ATOM 1548 C C . ALA A 1 190 ? 4.562 7.060 -32.338 1.00 83.50 190 ALA A C 1
ATOM 1550 O O . ALA A 1 190 ? 3.425 6.609 -32.525 1.00 83.50 190 ALA A O 1
ATOM 1551 N N . PRO A 1 191 ? 4.925 8.250 -32.849 1.00 84.50 191 PRO A N 1
ATOM 1552 C CA . PRO A 1 191 ? 4.051 9.014 -33.731 1.00 84.50 191 PRO A CA 1
ATOM 1553 C C . PRO A 1 191 ? 3.763 8.223 -35.017 1.00 84.50 191 PRO A C 1
ATOM 1555 O O . PRO A 1 191 ? 4.652 7.578 -35.575 1.00 84.50 191 PRO A O 1
ATOM 1558 N N . ARG A 1 192 ? 2.523 8.289 -35.522 1.00 73.06 192 ARG A N 1
ATOM 1559 C CA . ARG A 1 192 ? 2.149 7.644 -36.793 1.00 73.06 192 ARG A CA 1
ATOM 1560 C C . ARG A 1 192 ? 2.987 8.228 -37.938 1.00 73.06 192 ARG A C 1
ATOM 1562 O O . ARG A 1 192 ? 2.863 9.413 -38.246 1.00 73.06 192 ARG A O 1
ATOM 1569 N N . ARG A 1 193 ? 3.811 7.405 -38.595 1.00 69.50 193 ARG A N 1
ATOM 1570 C CA . ARG A 1 193 ? 4.504 7.791 -39.836 1.00 69.50 193 ARG A CA 1
ATOM 1571 C C . ARG A 1 193 ? 3.478 7.909 -40.971 1.00 69.50 193 ARG A C 1
ATOM 1573 O O . ARG A 1 193 ? 2.677 6.998 -41.171 1.00 69.50 193 ARG A O 1
ATOM 1580 N N . LYS A 1 194 ? 3.480 9.032 -41.702 1.00 60.25 194 LYS A N 1
ATOM 1581 C CA . LYS A 1 194 ? 2.671 9.192 -42.925 1.00 60.25 194 LYS A CA 1
ATOM 1582 C C . LYS A 1 194 ? 3.183 8.211 -43.994 1.00 60.25 194 LYS A C 1
ATOM 1584 O O . LYS A 1 194 ? 4.402 8.090 -44.126 1.00 60.25 194 LYS A O 1
ATOM 1589 N N . PRO A 1 195 ? 2.305 7.536 -44.755 1.00 54.38 195 PRO A N 1
ATOM 1590 C CA . PRO A 1 195 ? 2.744 6.683 -45.854 1.00 54.38 195 PRO A CA 1
ATOM 159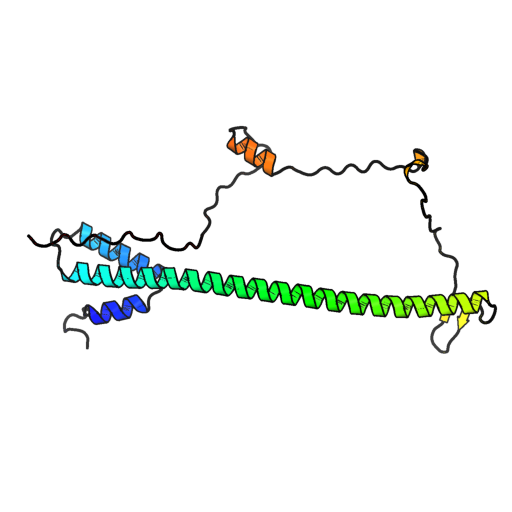1 C C . PRO A 1 195 ? 3.493 7.532 -46.891 1.00 54.38 195 PRO A C 1
ATOM 1593 O O . PRO A 1 195 ? 3.005 8.589 -47.300 1.00 54.38 195 PRO A O 1
ATOM 1596 N N . LYS A 1 196 ? 4.693 7.091 -47.294 1.00 51.53 196 LYS A N 1
ATOM 1597 C CA . LYS A 1 196 ? 5.384 7.649 -48.463 1.00 51.53 196 LYS A CA 1
ATOM 1598 C C . LYS A 1 196 ? 4.483 7.393 -49.674 1.00 51.53 196 LYS A C 1
ATOM 1600 O O . LYS A 1 196 ? 4.170 6.242 -49.961 1.00 51.53 196 LYS A O 1
ATOM 1605 N N . LYS A 1 197 ? 4.045 8.455 -50.361 1.00 48.47 197 LYS A N 1
ATOM 1606 C CA . LYS A 1 197 ? 3.525 8.330 -51.727 1.00 48.47 197 LYS A CA 1
ATOM 1607 C C . LYS A 1 197 ? 4.678 7.789 -52.569 1.00 48.47 197 LYS A C 1
ATOM 1609 O O . LYS A 1 197 ? 5.665 8.499 -52.744 1.00 48.47 197 LYS A O 1
ATOM 1614 N N . ASN A 1 198 ? 4.575 6.547 -53.028 1.00 43.84 198 ASN A N 1
ATOM 1615 C CA . ASN A 1 198 ? 5.402 6.090 -54.136 1.00 43.84 198 ASN A CA 1
ATOM 1616 C C . ASN A 1 198 ? 5.029 6.976 -55.328 1.00 43.84 198 ASN A C 1
ATOM 1618 O O . ASN A 1 198 ? 3.847 7.106 -55.642 1.00 43.84 198 ASN A O 1
ATOM 1622 N N . GLY A 1 199 ? 6.015 7.687 -55.873 1.00 43.28 199 GLY A N 1
ATOM 1623 C CA . GLY A 1 199 ? 5.844 8.422 -57.117 1.00 43.28 199 GLY A CA 1
ATOM 1624 C C . GLY A 1 199 ? 5.578 7.416 -58.225 1.00 43.28 199 GLY A C 1
ATOM 1625 O O . GLY A 1 199 ? 6.322 6.444 -58.343 1.00 43.28 199 GLY A O 1
ATOM 1626 N N . ASP A 1 200 ? 4.491 7.640 -58.956 1.00 45.81 200 ASP A N 1
ATOM 1627 C CA . ASP A 1 200 ? 4.194 6.947 -60.200 1.00 45.81 200 ASP A CA 1
ATOM 1628 C C . ASP A 1 200 ? 5.377 7.091 -61.161 1.00 45.81 200 ASP A C 1
ATOM 1630 O O . ASP A 1 200 ? 5.924 8.182 -61.347 1.00 45.81 200 ASP A O 1
ATOM 1634 N N . GLU A 1 201 ? 5.750 5.960 -61.752 1.00 43.31 201 GLU A N 1
ATOM 1635 C CA . GLU A 1 201 ? 6.539 5.889 -62.971 1.00 43.31 201 GLU A CA 1
ATOM 1636 C C . GLU A 1 201 ? 5.848 6.723 -64.063 1.00 43.31 201 GLU A C 1
ATOM 1638 O O . GLU A 1 201 ? 4.635 6.639 -64.278 1.00 43.31 201 GLU A O 1
ATOM 1643 N N . SER A 1 202 ? 6.622 7.553 -64.756 1.00 43.06 202 SER A N 1
ATOM 1644 C CA . SER A 1 202 ? 6.276 8.143 -66.052 1.00 43.06 202 SER A CA 1
ATOM 1645 C C . SER A 1 202 ? 7.538 8.244 -66.887 1.00 43.06 202 SER A C 1
ATOM 1647 O O . SER A 1 202 ? 8.569 8.671 -66.319 1.00 43.06 202 SER A O 1
#